Protein AF-A0A447JFG0-F1 (afdb_monomer)

Mean predicted aligned error: 17.67 Å

InterPro domains:
  IPR005068 Bacteriophage lambda, Tail fiber protein, repeat-2 [PF03406] (8-46)
  IPR051934 Bacteriophage Tail Fiber Structural Protein [PTHR35191] (2-248)

Structure (mmCIF, N/CA/C/O backbone):
data_AF-A0A447JFG0-F1
#
_entry.id   AF-A0A447JFG0-F1
#
loop_
_atom_site.group_PDB
_atom_site.id
_atom_site.type_symbol
_atom_site.label_atom_id
_atom_site.label_alt_id
_atom_site.label_comp_id
_atom_site.label_asym_id
_atom_site.label_entity_id
_atom_site.label_seq_id
_atom_site.pdbx_PDB_ins_code
_atom_site.Cartn_x
_atom_site.Cartn_y
_atom_site.Cartn_z
_atom_site.occupancy
_atom_site.B_iso_or_equiv
_atom_site.auth_seq_id
_atom_site.auth_comp_id
_atom_site.auth_asym_id
_atom_site.auth_atom_id
_atom_site.pdbx_PDB_model_num
ATOM 1 N N . MET A 1 1 ? -50.688 -15.356 154.013 1.00 52.34 1 MET A N 1
ATOM 2 C CA . MET A 1 1 ? -49.733 -15.171 152.898 1.00 52.34 1 MET A CA 1
ATOM 3 C C . MET A 1 1 ? -50.518 -14.587 151.734 1.00 52.34 1 MET A C 1
ATOM 5 O O . MET A 1 1 ? -51.624 -15.060 151.514 1.00 52.34 1 MET A O 1
ATOM 9 N N . ILE A 1 2 ? -50.014 -13.556 151.054 1.00 54.31 2 ILE A N 1
ATOM 10 C CA . ILE A 1 2 ? -50.625 -13.020 149.826 1.00 54.31 2 ILE A CA 1
ATOM 11 C C . ILE A 1 2 ? -49.740 -13.469 148.666 1.00 54.31 2 ILE A C 1
ATOM 13 O O . ILE A 1 2 ? -48.526 -13.289 148.737 1.00 54.31 2 ILE A O 1
ATOM 17 N N . SER A 1 3 ? -50.339 -14.079 147.643 1.00 66.88 3 SER A N 1
ATOM 18 C CA . SER A 1 3 ? -49.626 -14.424 146.414 1.00 66.88 3 SER A CA 1
ATOM 19 C C . SER A 1 3 ? -49.522 -13.198 145.510 1.00 66.88 3 SER A C 1
ATOM 21 O O . SER A 1 3 ? -50.475 -12.423 145.410 1.00 66.88 3 SER A O 1
ATOM 23 N N . LEU A 1 4 ? -48.385 -13.044 144.838 1.00 69.38 4 LEU A N 1
ATOM 24 C CA . LEU A 1 4 ? -48.253 -12.172 143.676 1.00 69.38 4 LEU A CA 1
ATOM 25 C C . LEU A 1 4 ? -48.277 -13.079 142.449 1.00 69.38 4 LEU A C 1
ATOM 27 O O . LEU A 1 4 ? -47.491 -14.017 142.361 1.00 69.38 4 LEU A O 1
ATOM 31 N N . GLU A 1 5 ? -49.215 -12.824 141.546 1.00 78.38 5 GLU A N 1
ATOM 32 C CA . GLU A 1 5 ? -49.399 -13.599 140.319 1.00 78.38 5 GLU A CA 1
ATOM 33 C C . GLU A 1 5 ? -48.862 -12.817 139.114 1.00 78.38 5 GLU A C 1
ATOM 35 O O . GLU A 1 5 ? -48.816 -11.580 139.129 1.00 78.38 5 GLU A O 1
ATOM 40 N N . ASP A 1 6 ? -48.463 -13.538 138.069 1.00 85.62 6 ASP A N 1
ATOM 41 C CA . ASP A 1 6 ? -48.015 -12.934 136.817 1.00 85.62 6 ASP A CA 1
ATOM 42 C C . ASP A 1 6 ? -49.175 -12.243 136.080 1.00 85.62 6 ASP A C 1
ATOM 44 O O . ASP A 1 6 ? -50.353 -12.575 136.248 1.00 85.62 6 ASP A O 1
ATOM 48 N N . ALA A 1 7 ? -48.851 -11.232 135.275 1.00 85.88 7 ALA A N 1
ATOM 49 C CA . ALA A 1 7 ? -49.831 -10.516 134.474 1.00 85.88 7 ALA A CA 1
ATOM 50 C C . ALA A 1 7 ? -50.319 -11.382 133.308 1.00 85.88 7 ALA A C 1
ATOM 52 O O . ALA A 1 7 ? -49.531 -12.022 132.614 1.00 85.88 7 ALA A O 1
ATOM 53 N N . SER A 1 8 ? -51.620 -11.326 133.043 1.00 83.25 8 SER A N 1
ATOM 54 C CA . SER A 1 8 ? -52.241 -11.902 131.853 1.00 83.25 8 SER A CA 1
ATOM 55 C C . SER A 1 8 ? -53.075 -10.847 131.125 1.00 83.25 8 SER A C 1
ATOM 57 O O . SER A 1 8 ? -53.306 -9.749 131.635 1.00 83.25 8 SER A O 1
ATOM 59 N N . LEU A 1 9 ? -53.588 -11.192 129.942 1.00 86.69 9 LEU A N 1
ATOM 60 C CA . LEU A 1 9 ? -54.462 -10.310 129.157 1.00 86.69 9 LEU A CA 1
ATOM 61 C C . LEU A 1 9 ? -55.763 -9.918 129.892 1.00 86.69 9 LEU A C 1
ATOM 63 O O . LEU A 1 9 ? -56.407 -8.943 129.512 1.00 86.69 9 LEU A O 1
ATOM 67 N N . THR A 1 10 ? -56.154 -10.657 130.938 1.00 81.81 10 THR A N 1
ATOM 68 C CA . THR A 1 10 ? -57.402 -10.446 131.696 1.00 81.81 10 THR A CA 1
ATOM 69 C C . THR A 1 10 ? -57.196 -10.145 133.183 1.00 81.81 10 THR A C 1
ATOM 71 O O . THR A 1 10 ? -58.119 -9.640 133.826 1.00 81.81 10 THR A O 1
ATOM 74 N N . LYS A 1 11 ? -56.008 -10.405 133.749 1.00 84.94 11 LYS A N 1
ATOM 75 C CA . LYS A 1 11 ? -55.699 -10.187 135.171 1.00 84.94 11 LYS A CA 1
ATOM 76 C C . LYS A 1 11 ? -54.407 -9.388 135.337 1.00 84.94 11 LYS A C 1
ATOM 78 O O . LYS A 1 11 ? -53.360 -9.744 134.806 1.00 84.94 11 LYS A O 1
ATOM 83 N N . LYS A 1 12 ? -54.477 -8.309 136.124 1.00 85.38 12 LYS A N 1
ATOM 84 C CA . LYS A 1 12 ? -53.297 -7.521 136.509 1.00 85.38 12 LYS A CA 1
ATOM 85 C C . LYS A 1 12 ? -52.385 -8.354 137.413 1.00 85.38 12 LYS A C 1
ATOM 87 O O . LYS A 1 12 ? -52.863 -8.945 138.379 1.00 85.38 12 LYS A O 1
ATOM 92 N N . GLY A 1 13 ? -51.090 -8.321 137.125 1.00 87.69 13 GLY A N 1
ATOM 93 C CA . GLY A 1 13 ? -50.041 -9.032 137.849 1.00 87.69 13 GLY A CA 1
ATOM 94 C C . GLY A 1 13 ? -48.668 -8.433 137.541 1.00 87.69 13 GLY A C 1
ATOM 95 O O . GLY A 1 13 ? -48.585 -7.287 137.089 1.00 87.69 13 GLY A O 1
ATOM 96 N N . ILE A 1 14 ? -47.600 -9.192 137.771 1.00 87.88 14 ILE A N 1
ATOM 97 C CA . ILE A 1 14 ? -46.215 -8.783 137.473 1.00 87.88 14 ILE A CA 1
ATOM 98 C C . ILE A 1 14 ? -45.779 -9.355 136.114 1.00 87.88 14 ILE A C 1
ATOM 100 O O . ILE A 1 14 ? -46.219 -10.425 135.719 1.00 87.88 14 ILE A O 1
ATOM 104 N N . VAL A 1 15 ? -44.934 -8.645 135.361 1.00 89.94 15 VAL A N 1
ATOM 105 C CA . VAL A 1 15 ? -44.388 -9.141 134.087 1.00 89.94 15 VAL A CA 1
ATOM 106 C C . VAL A 1 15 ? -42.928 -8.724 133.930 1.00 89.94 15 VAL A C 1
ATOM 108 O O . VAL A 1 15 ? -42.522 -7.645 134.368 1.00 89.94 15 VAL A O 1
ATOM 111 N N . LYS A 1 16 ? -42.128 -9.587 133.302 1.00 89.94 16 LYS A N 1
ATOM 112 C CA . LYS A 1 16 ? -40.706 -9.351 133.023 1.00 89.94 16 LYS A CA 1
ATOM 113 C C . LYS A 1 16 ? -40.546 -8.744 131.625 1.00 89.94 16 LYS A C 1
ATOM 115 O O . LYS A 1 16 ? -41.250 -9.123 130.696 1.00 89.94 16 LYS A O 1
ATOM 120 N N . LEU A 1 17 ? -39.632 -7.787 131.466 1.00 92.75 17 LEU A N 1
ATOM 121 C CA . LEU A 1 17 ? -39.450 -7.072 130.196 1.00 92.75 17 LEU A CA 1
ATOM 122 C C . LEU A 1 17 ? -38.372 -7.723 129.314 1.00 92.75 17 LEU A C 1
ATOM 124 O O . LEU A 1 17 ? -37.328 -8.139 129.821 1.00 92.75 17 LEU A O 1
ATOM 128 N N . SER A 1 18 ? -38.592 -7.740 127.996 1.00 89.88 18 SER A N 1
ATOM 129 C CA . SER A 1 18 ? -37.625 -8.176 126.974 1.00 89.88 18 SER A CA 1
ATOM 130 C C . SER A 1 18 ? -37.288 -7.035 126.012 1.00 89.88 18 SER A C 1
ATOM 132 O O . SER A 1 18 ? -38.144 -6.226 125.666 1.00 89.88 18 SER A O 1
ATOM 134 N N . SER A 1 19 ? -36.028 -6.949 125.577 1.00 92.94 19 SER A N 1
ATOM 135 C CA . SER A 1 19 ? -35.575 -5.971 124.566 1.00 92.94 19 SER A CA 1
ATOM 136 C C . SER A 1 19 ? -35.039 -6.622 123.288 1.00 92.94 19 SER A C 1
ATOM 138 O O . SER A 1 19 ? -34.421 -5.931 122.479 1.00 92.94 19 SER A O 1
ATOM 140 N N . ALA A 1 20 ? -35.258 -7.928 123.122 1.00 92.75 20 ALA A N 1
ATOM 141 C CA . ALA A 1 20 ? -35.047 -8.621 121.858 1.00 92.75 20 ALA A CA 1
ATOM 142 C C . ALA A 1 20 ? -36.118 -8.177 120.840 1.00 92.75 20 ALA A C 1
ATOM 144 O O . ALA A 1 20 ? -37.259 -7.896 121.213 1.00 92.75 20 ALA A O 1
ATOM 145 N N . THR A 1 21 ? -35.732 -8.056 119.572 1.00 91.12 21 THR A N 1
ATOM 146 C CA . THR A 1 21 ? -36.584 -7.585 118.456 1.00 91.12 21 THR A CA 1
ATOM 147 C C . THR A 1 21 ? -37.339 -8.718 117.752 1.00 91.12 21 THR A C 1
ATOM 149 O O . THR A 1 21 ? -38.158 -8.475 116.875 1.00 91.12 21 THR A O 1
ATOM 152 N N . ASP A 1 22 ? -37.042 -9.935 118.183 1.00 89.94 22 ASP A N 1
ATOM 153 C CA . ASP A 1 22 ? -37.315 -11.265 117.646 1.00 89.94 22 ASP A CA 1
ATOM 154 C C . ASP A 1 22 ? -37.762 -12.204 118.791 1.00 89.94 22 ASP A C 1
ATOM 156 O O . ASP A 1 22 ? -37.412 -13.376 118.850 1.00 89.94 22 ASP A O 1
ATOM 160 N N . SER A 1 23 ? -38.463 -11.652 119.790 1.00 91.12 23 SER A N 1
ATOM 161 C CA . SER A 1 23 ? -38.795 -12.353 121.035 1.00 91.12 23 SER A CA 1
ATOM 162 C C . SER A 1 23 ? -40.172 -13.021 120.961 1.00 91.12 23 SER A C 1
ATOM 164 O O . SER A 1 23 ? -41.184 -12.374 121.217 1.00 91.12 23 SER A O 1
ATOM 166 N N . ASP A 1 24 ? -40.202 -14.329 120.707 1.00 86.69 24 ASP A N 1
ATOM 167 C CA . ASP A 1 24 ? -41.428 -15.146 120.581 1.00 86.69 24 ASP A CA 1
ATOM 168 C C . ASP A 1 24 ? -42.194 -15.386 121.910 1.00 86.69 24 ASP A C 1
ATOM 170 O O . ASP A 1 24 ? -43.032 -16.280 122.009 1.00 86.69 24 ASP A O 1
ATOM 174 N N . SER A 1 25 ? -41.874 -14.660 122.988 1.00 88.12 25 SER A N 1
ATOM 175 C CA . SER A 1 25 ? -42.309 -15.004 124.349 1.00 88.12 25 SER A CA 1
ATOM 176 C C . SER A 1 25 ? -43.492 -14.165 124.835 1.00 88.12 25 SER A C 1
ATOM 178 O O . SER A 1 25 ? -43.316 -13.040 125.298 1.00 88.12 25 SER A O 1
ATOM 180 N N . GLU A 1 26 ? -44.689 -14.755 124.840 1.00 87.19 26 GLU A N 1
ATOM 181 C CA . GLU A 1 26 ? -45.922 -14.119 125.346 1.00 87.19 26 GLU A CA 1
ATOM 182 C C . GLU A 1 26 ? -45.873 -13.755 126.846 1.00 87.19 26 GLU A C 1
ATOM 184 O O . GLU A 1 26 ? -46.612 -12.885 127.302 1.00 87.19 26 GLU A O 1
ATOM 189 N N . ALA A 1 27 ? -44.976 -14.379 127.619 1.00 88.06 27 ALA A N 1
ATOM 190 C CA . ALA A 1 27 ? -44.767 -14.090 129.041 1.00 88.06 27 ALA A CA 1
ATOM 191 C C . ALA A 1 27 ? -43.865 -12.862 129.302 1.00 88.06 27 ALA A C 1
ATOM 193 O O . ALA A 1 27 ? -43.653 -12.487 130.460 1.00 88.06 27 ALA A O 1
ATOM 194 N N . LEU A 1 28 ? -43.299 -12.246 128.255 1.00 91.81 28 LEU A N 1
ATOM 195 C CA . LEU A 1 28 ? -42.391 -11.104 128.361 1.00 91.81 28 LEU A CA 1
ATOM 196 C C . LEU A 1 28 ? -42.935 -9.896 127.592 1.00 91.81 28 LEU A C 1
ATOM 198 O O . LEU A 1 28 ? -43.172 -9.963 126.391 1.00 91.81 28 LEU A O 1
ATOM 202 N N . ALA A 1 29 ? -43.054 -8.742 128.250 1.00 92.00 29 ALA A N 1
ATOM 203 C CA . ALA A 1 29 ? -43.455 -7.520 127.553 1.00 92.00 29 ALA A CA 1
ATOM 204 C C . ALA A 1 29 ? -42.263 -6.881 126.820 1.00 92.00 29 ALA A C 1
ATOM 206 O O . ALA A 1 29 ? -41.211 -6.619 127.413 1.00 92.00 29 ALA A O 1
ATOM 207 N N . ALA A 1 30 ? -42.437 -6.595 125.529 1.00 93.19 30 ALA A N 1
ATOM 208 C CA . ALA A 1 30 ? -41.438 -5.917 124.710 1.00 93.19 30 ALA A CA 1
ATOM 209 C C . ALA A 1 30 ? -41.187 -4.476 125.194 1.00 93.19 30 ALA A C 1
ATOM 211 O O . ALA A 1 30 ? -42.122 -3.716 125.455 1.00 93.19 30 ALA A O 1
ATOM 212 N N . THR A 1 31 ? -39.921 -4.059 125.281 1.00 95.38 31 THR A N 1
ATOM 213 C CA . THR A 1 31 ? -39.583 -2.671 125.622 1.00 95.38 31 THR A CA 1
ATOM 214 C C . THR A 1 31 ? -39.761 -1.727 124.425 1.00 95.38 31 THR A C 1
ATOM 216 O O . THR A 1 31 ? -39.578 -2.129 123.271 1.00 95.38 31 THR A O 1
ATOM 219 N N . PRO A 1 32 ? -39.984 -0.417 124.668 1.00 94.06 32 PRO A N 1
AT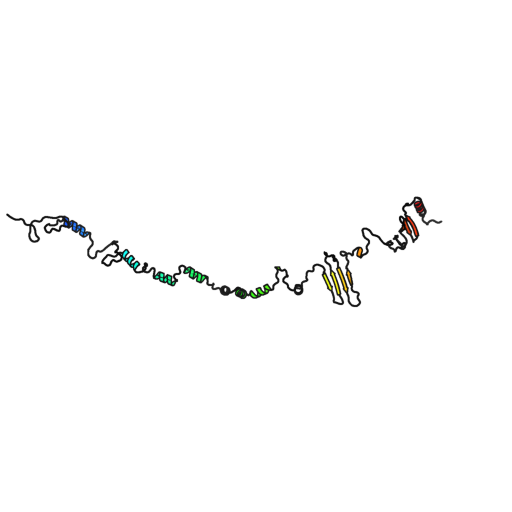OM 220 C CA . PRO A 1 32 ? -39.990 0.595 123.609 1.00 94.06 32 PRO A CA 1
ATOM 221 C C . PRO A 1 32 ? -38.703 0.643 122.768 1.00 94.06 32 PRO A C 1
ATOM 223 O O . PRO A 1 32 ? -38.736 1.133 121.642 1.00 94.06 32 PRO A O 1
ATOM 226 N N . LYS A 1 33 ? -37.574 0.125 123.283 1.00 92.31 33 LYS A N 1
ATOM 227 C CA . LYS A 1 33 ? -36.321 0.002 122.524 1.00 92.31 33 LYS A CA 1
ATOM 228 C C . LYS A 1 33 ? -36.467 -1.003 121.377 1.00 92.31 33 LYS A C 1
ATOM 230 O O . LYS A 1 33 ? -36.135 -0.653 120.251 1.00 92.31 33 LYS A O 1
ATOM 235 N N . ALA A 1 34 ? -36.997 -2.199 121.649 1.00 93.38 34 ALA A N 1
ATOM 236 C CA . ALA A 1 34 ? -37.219 -3.222 120.626 1.00 93.38 34 ALA A CA 1
ATOM 237 C C . ALA A 1 34 ? -38.209 -2.733 119.557 1.00 93.38 34 ALA A C 1
ATOM 239 O O . ALA A 1 34 ? -37.890 -2.714 118.368 1.00 93.38 34 ALA A O 1
ATOM 240 N N . VAL A 1 35 ? -39.369 -2.224 119.990 1.00 94.12 35 VAL A N 1
ATOM 241 C CA . VAL A 1 35 ? -40.427 -1.729 119.090 1.00 94.12 35 VAL A CA 1
ATOM 242 C C . VAL A 1 35 ? -39.929 -0.581 118.199 1.00 94.12 35 VAL A C 1
ATOM 244 O O . VAL A 1 35 ? -40.237 -0.546 117.007 1.00 94.12 35 VAL A O 1
ATOM 247 N N . LYS A 1 36 ? -39.111 0.341 118.735 1.00 94.56 36 LYS A N 1
ATOM 248 C CA . LYS A 1 36 ? -38.533 1.441 117.945 1.00 94.56 36 LYS A CA 1
ATOM 249 C C . LYS A 1 36 ? -37.538 0.951 116.888 1.00 94.56 36 LYS A C 1
ATOM 251 O O . LYS A 1 36 ? -37.530 1.521 115.799 1.00 94.56 36 LYS A O 1
ATOM 256 N N . THR A 1 37 ? -36.726 -0.068 117.182 1.00 93.44 37 THR A N 1
ATOM 257 C CA . THR A 1 37 ? -35.798 -0.658 116.200 1.00 93.44 37 THR A CA 1
ATOM 258 C C . THR A 1 37 ? -36.567 -1.293 115.042 1.00 93.44 37 THR A C 1
ATOM 260 O O . THR A 1 37 ? -36.361 -0.894 113.897 1.00 93.44 37 THR A O 1
ATOM 263 N N . VAL A 1 38 ? -37.527 -2.180 115.335 1.00 93.19 38 VAL A N 1
ATOM 264 C CA . VAL A 1 38 ? -38.347 -2.856 114.309 1.00 93.19 38 VAL A CA 1
ATOM 265 C C . VAL A 1 38 ? -39.089 -1.840 113.432 1.00 93.19 38 VAL A C 1
ATOM 267 O O . VAL A 1 38 ? -39.019 -1.904 112.206 1.00 93.19 38 VAL A O 1
ATOM 270 N N . MET A 1 39 ? -39.732 -0.833 114.036 1.00 93.94 39 MET A N 1
ATOM 271 C CA . MET A 1 39 ? -40.442 0.207 113.278 1.00 93.94 39 MET A CA 1
ATOM 272 C C . MET A 1 39 ? -39.501 1.135 112.484 1.00 93.94 39 MET A C 1
ATOM 274 O O . MET A 1 39 ? -39.936 1.798 111.540 1.00 93.94 39 MET A O 1
ATOM 278 N N . GLY A 1 40 ? -38.216 1.199 112.844 1.00 92.31 40 GLY A N 1
ATOM 279 C CA . GLY A 1 40 ? -37.185 1.864 112.050 1.00 92.31 40 GLY A CA 1
ATOM 280 C C . GLY A 1 40 ? -36.903 1.118 110.746 1.00 92.31 40 GLY A C 1
ATOM 281 O O . GLY A 1 40 ? -36.935 1.726 109.679 1.00 92.31 40 GLY A O 1
ATOM 282 N N . GLU A 1 41 ? -36.701 -0.198 110.819 1.00 90.38 41 GLU A N 1
ATOM 283 C CA . GLU A 1 41 ? -36.395 -1.029 109.648 1.00 90.38 41 GLU A CA 1
ATOM 284 C C . GLU A 1 41 ? -37.586 -1.182 108.696 1.00 90.38 41 GLU A C 1
ATOM 286 O O . GLU A 1 41 ? -37.416 -1.030 107.484 1.00 90.38 41 GLU A O 1
ATOM 291 N N . VAL A 1 42 ? -38.799 -1.402 109.222 1.00 89.19 42 VAL A N 1
ATOM 292 C CA . VAL A 1 42 ? -40.032 -1.513 108.414 1.00 89.19 42 VAL A CA 1
ATOM 293 C C . VAL A 1 42 ? -40.229 -0.287 107.511 1.00 89.19 42 VAL A C 1
ATOM 295 O O . VAL A 1 42 ? -40.595 -0.433 106.349 1.00 89.19 42 VAL A O 1
ATOM 298 N N . ARG A 1 43 ? -39.897 0.919 107.994 1.00 87.75 43 ARG A N 1
ATOM 299 C CA . ARG A 1 43 ? -39.996 2.182 107.233 1.00 87.75 43 ARG A CA 1
ATOM 300 C C . ARG A 1 43 ? -38.994 2.323 106.079 1.00 87.75 43 ARG A C 1
ATOM 302 O O . ARG A 1 43 ? -39.091 3.284 105.324 1.00 87.75 43 ARG A O 1
ATOM 309 N N . THR A 1 44 ? -38.042 1.400 105.946 1.00 82.81 44 THR A N 1
ATOM 310 C CA . THR A 1 44 ? -37.053 1.370 104.848 1.00 82.81 44 THR A CA 1
ATOM 311 C C . THR A 1 44 ? -37.348 0.309 103.787 1.00 82.81 44 THR A C 1
ATOM 313 O O . THR A 1 44 ? -36.607 0.192 102.812 1.00 82.81 44 THR A O 1
ATOM 316 N N . LYS A 1 45 ? -38.416 -0.479 103.959 1.00 85.12 45 LYS A N 1
ATOM 317 C CA . LYS A 1 45 ? -38.868 -1.465 102.971 1.00 85.12 45 LYS A CA 1
ATOM 318 C C . LYS A 1 45 ? -39.898 -0.836 102.030 1.00 85.12 45 LYS A C 1
ATOM 320 O O . LYS A 1 45 ? -40.639 0.063 102.420 1.00 85.12 45 LYS A O 1
ATOM 325 N N . ALA A 1 46 ? -39.949 -1.321 100.792 1.00 83.75 46 ALA A N 1
ATOM 326 C CA . ALA A 1 46 ? -41.032 -0.990 99.871 1.00 83.75 46 ALA A CA 1
ATOM 327 C C . ALA A 1 46 ? -42.341 -1.681 100.299 1.00 83.75 46 ALA A C 1
ATOM 329 O O . ALA A 1 46 ? -42.305 -2.709 100.980 1.00 83.75 46 ALA A O 1
ATOM 330 N N . SER A 1 47 ? -43.486 -1.140 99.871 1.00 83.44 47 SER A N 1
ATOM 331 C CA . SER A 1 47 ? -44.784 -1.815 99.993 1.00 83.44 47 SER A CA 1
ATOM 332 C C . SER A 1 47 ? -44.733 -3.201 99.349 1.00 83.44 47 SER A C 1
ATOM 334 O O . SER A 1 47 ? -44.194 -3.344 98.254 1.00 83.44 47 SER A O 1
ATOM 336 N N . LEU A 1 48 ? -45.295 -4.211 100.019 1.00 83.56 48 LEU A N 1
ATOM 337 C CA . LEU A 1 48 ? -45.334 -5.579 99.492 1.00 83.56 48 LEU A CA 1
ATOM 338 C C . LEU A 1 48 ? -46.234 -5.668 98.250 1.00 83.56 48 LEU A C 1
ATOM 340 O O . LEU A 1 48 ? -45.824 -6.214 97.228 1.00 83.56 48 LEU A O 1
ATOM 344 N N . ASP A 1 49 ? -47.422 -5.068 98.330 1.00 82.00 49 ASP A N 1
ATOM 345 C CA . ASP A 1 49 ? -48.346 -4.939 97.208 1.00 82.00 49 ASP A CA 1
ATOM 346 C C . ASP A 1 49 ? -48.019 -3.692 96.375 1.00 82.00 49 ASP A C 1
ATOM 348 O O . ASP A 1 49 ? -47.884 -2.586 96.906 1.00 82.00 49 ASP A O 1
ATOM 352 N N . SER A 1 50 ? -47.918 -3.877 95.056 1.00 82.12 50 SER A N 1
ATOM 353 C CA . SER A 1 50 ? -47.705 -2.822 94.050 1.00 82.12 50 SER A CA 1
ATOM 354 C C . SER A 1 50 ? -46.613 -1.780 94.390 1.00 82.12 50 SER A C 1
ATOM 356 O O . SER A 1 50 ? -46.886 -0.575 94.359 1.00 82.12 50 SER A O 1
ATOM 358 N N . PRO A 1 51 ? -45.362 -2.192 94.691 1.00 86.12 51 PRO A N 1
ATOM 359 C CA . PRO A 1 51 ? -44.257 -1.262 94.916 1.00 86.12 51 PRO A CA 1
ATOM 360 C C . PRO A 1 51 ? -43.985 -0.379 93.688 1.00 86.12 51 PRO A C 1
ATOM 362 O O . PRO A 1 51 ? -43.700 -0.864 92.593 1.00 86.12 51 PRO A O 1
ATOM 365 N N . ALA A 1 52 ? -44.005 0.940 93.887 1.00 84.81 52 ALA A N 1
ATOM 366 C CA . ALA A 1 52 ? -43.616 1.909 92.868 1.00 84.81 52 ALA A CA 1
ATOM 367 C C . ALA A 1 52 ? -42.081 2.005 92.771 1.00 84.81 52 ALA A C 1
ATOM 369 O O . ALA A 1 52 ? -41.438 2.737 93.527 1.00 84.81 52 ALA A O 1
ATOM 370 N N . PHE A 1 53 ? -41.483 1.258 91.842 1.00 82.81 53 PHE A N 1
ATOM 371 C CA . PHE A 1 53 ? -40.050 1.356 91.556 1.00 82.81 53 PHE A CA 1
ATOM 372 C C . PHE A 1 53 ? -39.713 2.678 90.847 1.00 82.81 53 PHE A C 1
ATOM 374 O O . PHE A 1 53 ? -40.423 3.105 89.938 1.00 82.81 53 PHE A O 1
ATOM 381 N N . THR A 1 54 ? -38.611 3.318 91.242 1.00 77.25 54 THR A N 1
ATOM 382 C CA . THR A 1 54 ? -38.116 4.570 90.644 1.00 77.25 54 THR A CA 1
ATOM 383 C C . THR A 1 54 ? -36.608 4.495 90.381 1.00 77.25 54 THR A C 1
ATOM 385 O O . THR A 1 54 ? -35.917 3.632 90.925 1.00 77.25 54 THR A O 1
ATOM 388 N N . GLY A 1 55 ? -36.092 5.372 89.514 1.00 82.94 55 GLY A N 1
ATOM 389 C CA . GLY A 1 55 ? -34.717 5.278 89.012 1.00 82.94 55 GLY A CA 1
ATOM 390 C C . GLY A 1 55 ? -34.540 4.094 88.056 1.00 82.94 55 GLY A C 1
ATOM 391 O O . GLY A 1 55 ? -35.442 3.786 87.280 1.00 82.94 55 GLY A O 1
ATOM 392 N N . THR A 1 56 ? -33.385 3.426 88.124 1.00 83.19 56 THR A N 1
ATOM 393 C CA . THR A 1 56 ? -33.065 2.240 87.309 1.00 83.19 56 THR A CA 1
ATOM 394 C C . THR A 1 56 ? -33.014 0.995 88.205 1.00 83.19 56 THR A C 1
ATOM 396 O O . THR A 1 56 ? -31.924 0.602 88.628 1.00 83.19 56 THR A O 1
ATOM 399 N N . PRO A 1 57 ? -34.161 0.380 88.554 1.00 82.06 57 PRO A N 1
ATOM 400 C CA . PRO A 1 57 ? -34.182 -0.838 89.358 1.00 82.06 57 PRO A CA 1
ATOM 401 C C . PRO A 1 57 ? -33.520 -1.987 88.589 1.00 82.06 57 PRO A C 1
ATOM 403 O O . PRO A 1 57 ? -33.970 -2.371 87.510 1.00 82.06 57 PRO A O 1
ATOM 406 N N . THR A 1 58 ? -32.449 -2.552 89.142 1.00 83.75 58 THR A N 1
ATOM 407 C CA . THR A 1 58 ? -31.798 -3.737 88.582 1.00 83.75 58 THR A CA 1
ATOM 408 C C . THR A 1 58 ? -32.434 -5.005 89.145 1.00 83.75 58 THR A C 1
ATOM 410 O O . THR A 1 58 ? -32.537 -5.188 90.356 1.00 83.75 58 THR A O 1
ATOM 413 N N . THR A 1 59 ? -32.843 -5.909 88.256 1.00 85.69 59 THR A N 1
ATOM 414 C CA . THR A 1 59 ? -33.261 -7.272 88.605 1.00 85.69 59 THR A CA 1
ATOM 415 C C . THR A 1 59 ? -32.306 -8.276 87.958 1.00 85.69 59 THR A C 1
ATOM 417 O O . THR A 1 59 ? -31.839 -8.021 86.840 1.00 85.69 59 THR A O 1
ATOM 420 N N . PRO A 1 60 ? -31.990 -9.407 88.620 1.00 90.06 60 PRO A N 1
ATOM 421 C CA . PRO A 1 60 ? -31.235 -10.485 87.989 1.00 90.06 60 PRO A CA 1
ATOM 422 C C . PRO A 1 60 ? -31.945 -10.941 86.713 1.00 90.06 60 PRO A C 1
ATOM 424 O O . PRO A 1 60 ? -33.140 -11.235 86.754 1.00 90.06 60 PRO A O 1
ATOM 427 N N . THR A 1 61 ? -31.226 -10.993 85.591 1.00 89.56 61 THR A N 1
ATOM 428 C CA . THR A 1 61 ? -31.787 -11.426 84.304 1.00 89.56 61 THR A CA 1
ATOM 429 C C . THR A 1 61 ? -32.340 -12.847 84.433 1.00 89.56 61 THR A C 1
ATOM 431 O O . THR A 1 61 ? -31.568 -13.757 84.748 1.00 89.56 61 THR A O 1
ATOM 434 N N . PRO A 1 62 ? -33.653 -13.070 84.212 1.00 89.06 62 PRO A N 1
ATOM 435 C CA . PRO A 1 62 ? -34.223 -14.408 84.294 1.00 89.06 62 PRO A CA 1
ATOM 436 C C . PRO A 1 62 ? -33.561 -15.362 83.287 1.00 89.06 62 PRO A C 1
ATOM 438 O O . PRO A 1 62 ? -33.153 -14.925 82.203 1.00 89.06 62 PRO A O 1
ATOM 441 N N . PRO A 1 63 ? -33.464 -16.670 83.593 1.00 85.38 63 PRO A N 1
ATOM 442 C CA . PRO A 1 63 ? -33.051 -17.653 82.598 1.00 85.38 63 PRO A CA 1
ATOM 443 C C . PRO A 1 63 ? -34.060 -17.650 81.438 1.00 85.38 63 PRO A C 1
ATOM 445 O O . PRO A 1 63 ? -35.237 -17.355 81.635 1.00 85.38 63 PRO A O 1
ATOM 448 N N . GLY A 1 64 ? -33.599 -17.930 80.214 1.00 80.12 64 GLY A N 1
ATOM 449 C CA . GLY A 1 64 ? -34.374 -17.697 78.980 1.00 80.12 64 GLY A CA 1
ATOM 450 C C . GLY A 1 64 ? -35.678 -18.499 78.849 1.00 80.12 64 GLY A C 1
ATOM 451 O O . GLY A 1 64 ? -36.481 -18.218 77.968 1.00 80.12 64 GLY A O 1
ATOM 452 N N . ASP A 1 65 ? -35.885 -19.480 79.722 1.00 79.44 65 ASP A N 1
ATOM 453 C CA . ASP A 1 65 ? -37.043 -20.364 79.831 1.00 79.44 65 ASP A CA 1
ATOM 454 C C . ASP A 1 65 ? -37.981 -20.016 81.008 1.00 79.44 65 ASP A C 1
ATOM 456 O O . ASP A 1 65 ? -38.912 -20.778 81.292 1.00 79.44 65 ASP A O 1
ATOM 460 N N . ALA A 1 66 ? -37.762 -18.880 81.686 1.00 86.62 66 ALA A N 1
ATOM 461 C CA . ALA A 1 66 ? -38.571 -18.410 82.810 1.00 86.62 66 ALA A CA 1
ATOM 462 C C . ALA A 1 66 ? -40.065 -18.261 82.451 1.00 86.62 66 ALA A C 1
ATOM 464 O O . ALA A 1 66 ? -40.430 -17.635 81.457 1.00 86.62 66 ALA A O 1
ATOM 465 N N . LYS A 1 67 ? -40.930 -18.843 83.295 1.00 77.38 67 LYS A N 1
ATOM 466 C CA . LYS A 1 67 ? -42.391 -18.979 83.089 1.00 77.38 67 LYS A CA 1
ATOM 467 C C . LYS A 1 67 ? -43.233 -18.602 84.319 1.00 77.38 67 LYS A C 1
ATOM 469 O O . LYS A 1 67 ? -44.420 -18.911 84.367 1.00 77.38 67 LYS A O 1
ATOM 474 N N . GLY A 1 68 ? -42.620 -18.009 85.342 1.00 81.81 68 GLY A N 1
ATOM 475 C CA . GLY A 1 68 ? -43.301 -17.568 86.561 1.00 81.81 68 GLY A CA 1
ATOM 476 C C . GLY A 1 68 ? -43.547 -16.060 86.577 1.00 81.81 68 GLY A C 1
ATOM 477 O O . GLY A 1 68 ? -43.369 -15.365 85.581 1.00 81.81 68 GLY A O 1
ATOM 478 N N . LEU A 1 69 ? -43.905 -15.538 87.751 1.00 82.19 69 LEU A N 1
ATOM 479 C CA . LEU A 1 69 ? -44.111 -14.104 87.993 1.00 82.19 69 LEU A CA 1
ATOM 480 C C . LEU A 1 69 ? -42.781 -13.347 88.221 1.00 82.19 69 LEU A C 1
ATOM 482 O O . LEU A 1 69 ? -42.703 -12.471 89.079 1.00 82.19 69 LEU A O 1
ATOM 486 N N . GLN A 1 70 ? -41.706 -13.711 87.511 1.00 83.75 70 GLN A N 1
ATOM 487 C CA . GLN A 1 70 ? -40.423 -13.008 87.614 1.00 83.75 70 GLN A CA 1
ATOM 488 C C . GLN A 1 70 ? -40.478 -11.642 86.914 1.00 83.75 70 GLN A C 1
ATOM 490 O O . GLN A 1 70 ? -40.958 -11.533 85.787 1.00 83.75 70 GLN A O 1
ATOM 495 N N . THR A 1 71 ? -39.899 -10.610 87.535 1.00 82.75 71 THR A N 1
ATOM 496 C CA . THR A 1 71 ? -39.715 -9.297 86.900 1.00 82.75 71 THR A CA 1
ATOM 497 C C . THR A 1 71 ? -38.733 -9.402 85.732 1.00 82.75 71 THR A C 1
ATOM 499 O O . THR A 1 71 ? -37.521 -9.528 85.930 1.00 82.75 71 THR A O 1
ATOM 502 N N . THR A 1 72 ? -39.252 -9.336 84.509 1.00 86.38 72 THR A N 1
ATOM 503 C CA . THR A 1 72 ? -38.454 -9.332 83.280 1.00 86.38 72 THR A CA 1
ATOM 504 C C . THR A 1 72 ? -37.679 -8.024 83.118 1.00 86.38 72 THR A C 1
ATOM 506 O O . THR A 1 72 ? -38.095 -6.966 83.590 1.00 86.38 72 THR A O 1
ATOM 509 N N . ASN A 1 73 ? -36.523 -8.092 82.453 1.00 87.88 73 ASN A N 1
ATOM 510 C CA . ASN A 1 73 ? -35.665 -6.936 82.193 1.00 87.88 73 ASN A CA 1
ATOM 511 C C . ASN A 1 73 ? -35.332 -6.804 80.693 1.00 87.88 73 ASN A C 1
ATOM 513 O O . ASN A 1 73 ? -35.655 -7.676 79.882 1.00 87.88 73 ASN A O 1
ATOM 517 N N . ALA A 1 74 ? -34.688 -5.698 80.313 1.00 86.06 74 ALA A N 1
ATOM 518 C CA . ALA A 1 74 ? -34.409 -5.386 78.911 1.00 86.06 74 ALA A CA 1
ATOM 519 C C . ALA A 1 74 ? -33.474 -6.399 78.219 1.00 86.06 74 ALA A C 1
ATOM 521 O O . ALA A 1 74 ? -33.593 -6.602 77.013 1.00 86.06 74 ALA A O 1
ATOM 522 N N . GLU A 1 75 ? -32.569 -7.054 78.956 1.00 83.94 75 GLU A N 1
ATOM 523 C CA . GLU A 1 75 ? -31.697 -8.099 78.408 1.00 83.94 75 GLU A CA 1
ATOM 524 C C . GLU A 1 75 ? -32.514 -9.341 78.028 1.00 83.94 75 GLU A C 1
ATOM 526 O O . GLU A 1 75 ? -32.434 -9.809 76.892 1.00 83.94 75 GLU A O 1
ATOM 531 N N . PHE A 1 76 ? -33.369 -9.813 78.940 1.00 88.00 76 PHE A N 1
ATOM 532 C CA . PHE A 1 76 ? -34.283 -10.931 78.702 1.00 88.00 76 PHE A CA 1
ATOM 533 C C . PHE A 1 76 ? -35.213 -10.665 77.508 1.00 88.00 76 PHE A C 1
ATOM 535 O O . PHE A 1 76 ? -35.320 -11.500 76.611 1.00 88.00 76 PHE A O 1
ATOM 542 N N . VAL A 1 77 ? -35.818 -9.473 77.437 1.00 83.19 77 VAL A N 1
ATOM 543 C CA . VAL A 1 77 ? -36.707 -9.094 76.324 1.00 83.19 77 VAL A CA 1
ATOM 544 C C . VAL A 1 77 ? -35.952 -9.040 74.991 1.00 83.19 77 VAL A C 1
ATOM 546 O O . VAL A 1 77 ? -36.423 -9.614 74.012 1.00 83.19 77 VAL A O 1
ATOM 549 N N . ARG A 1 78 ? -34.757 -8.431 74.930 1.00 76.75 78 ARG A N 1
ATOM 550 C CA . ARG A 1 78 ? -33.954 -8.403 73.688 1.00 76.75 78 ARG A CA 1
ATOM 551 C C . ARG A 1 78 ? -33.471 -9.794 73.271 1.00 76.75 78 ARG A C 1
ATOM 553 O O . ARG A 1 78 ? -33.408 -10.064 72.075 1.00 76.75 78 ARG A O 1
ATOM 560 N N . LYS A 1 79 ? -33.180 -10.678 74.229 1.00 76.62 79 LYS A N 1
ATOM 561 C CA . LYS A 1 79 ? -32.785 -12.072 73.982 1.00 76.62 79 LYS A CA 1
ATOM 562 C C . LYS A 1 79 ? -33.933 -12.908 73.412 1.00 76.62 79 LYS A C 1
ATOM 564 O O . LYS A 1 79 ? -33.707 -13.656 72.467 1.00 76.62 79 LYS A O 1
ATOM 569 N N . LEU A 1 80 ? -35.154 -12.750 73.932 1.00 77.12 80 LEU A N 1
ATOM 570 C CA . LEU A 1 80 ? -36.344 -13.395 73.365 1.00 77.12 80 LEU A CA 1
ATOM 571 C C . LEU A 1 80 ? -36.717 -12.827 71.990 1.00 77.12 80 LEU A C 1
ATOM 573 O O . LEU A 1 80 ? -37.073 -13.596 71.106 1.00 77.12 80 LEU A O 1
ATOM 577 N N . ILE A 1 81 ? -36.578 -11.513 71.783 1.00 73.56 81 ILE A N 1
ATOM 578 C CA . ILE A 1 81 ? -36.771 -10.883 70.467 1.00 73.56 81 ILE A CA 1
ATOM 579 C C . ILE A 1 81 ? -35.788 -11.463 69.443 1.00 73.56 81 ILE A C 1
ATOM 581 O O . ILE A 1 81 ? -36.224 -11.999 68.432 1.00 73.56 81 ILE A O 1
ATOM 585 N N . ALA A 1 82 ? -34.479 -11.445 69.715 1.00 68.06 82 ALA A N 1
ATOM 586 C CA . ALA A 1 82 ? -33.481 -11.966 68.776 1.00 68.06 82 ALA A CA 1
ATOM 587 C C . ALA A 1 82 ? -33.658 -13.470 68.474 1.00 68.06 82 ALA A C 1
ATOM 589 O O . ALA A 1 82 ? -33.331 -13.917 67.377 1.00 68.06 82 ALA A O 1
ATOM 590 N N . ALA A 1 83 ? -34.206 -14.241 69.421 1.00 67.31 83 ALA A N 1
ATOM 591 C CA . ALA A 1 83 ? -34.540 -15.653 69.233 1.00 67.31 83 ALA A CA 1
ATOM 592 C C . ALA A 1 83 ? -35.846 -15.899 68.445 1.00 67.31 83 ALA A C 1
ATOM 594 O O . ALA A 1 83 ? -36.028 -16.995 67.922 1.00 67.31 83 ALA A O 1
ATOM 595 N N . LEU A 1 84 ? -36.750 -14.915 68.366 1.00 66.00 84 LEU A N 1
ATOM 596 C CA . LEU A 1 84 ? -38.029 -15.013 67.650 1.00 66.00 84 LEU A CA 1
ATOM 597 C C . LEU A 1 84 ? -37.898 -14.697 66.149 1.00 66.00 84 LEU A C 1
ATOM 599 O O . LEU A 1 84 ? -38.638 -15.260 65.350 1.00 66.00 84 LEU A O 1
ATOM 603 N N . VAL A 1 85 ? -36.990 -13.789 65.781 1.00 61.97 85 VAL A N 1
ATOM 604 C CA . VAL A 1 85 ? -36.941 -13.133 64.456 1.00 61.97 85 VAL A CA 1
ATOM 605 C C . VAL A 1 85 ? -35.520 -13.114 63.872 1.00 61.97 85 VAL A C 1
ATOM 607 O O . VAL A 1 85 ? -34.952 -12.060 63.605 1.00 61.97 85 VAL A O 1
ATOM 610 N N . GLY A 1 86 ? -34.894 -14.295 63.780 1.00 53.56 86 GLY A N 1
ATOM 611 C CA . GLY A 1 86 ? -33.644 -14.515 63.024 1.00 53.56 86 GLY A CA 1
ATOM 612 C C . GLY A 1 86 ? -32.404 -13.729 63.482 1.00 53.56 86 GLY A C 1
ATOM 613 O O . GLY A 1 86 ? -31.340 -13.853 62.883 1.00 53.56 86 GLY A O 1
ATOM 614 N N . SER A 1 87 ? -32.511 -12.975 64.582 1.00 55.75 87 SER A N 1
ATOM 615 C CA . SER A 1 87 ? -31.562 -11.975 65.095 1.00 55.75 87 SER A CA 1
ATOM 616 C C . SER A 1 87 ? -31.517 -10.594 64.405 1.00 55.75 87 SER A C 1
ATOM 618 O O . SER A 1 87 ? -30.589 -9.834 64.688 1.00 55.75 87 SER A O 1
ATOM 620 N N . VAL A 1 88 ? -32.545 -10.183 63.639 1.00 56.00 88 VAL A N 1
ATOM 621 C CA . VAL A 1 88 ? -32.926 -8.731 63.431 1.00 56.00 88 VAL A CA 1
ATOM 622 C C . VAL A 1 88 ? -34.235 -8.693 64.373 1.00 56.00 88 VAL A C 1
ATOM 624 O O . VAL A 1 88 ? -34.565 -9.661 65.052 1.00 56.00 88 VAL A O 1
ATOM 627 N N . LEU A 1 89 ? -34.968 -7.592 64.602 1.00 58.44 89 LEU A N 1
ATOM 628 C CA . LEU A 1 89 ? -36.457 -7.626 64.630 1.00 58.44 89 LEU A CA 1
ATOM 629 C C . LEU A 1 89 ? -37.377 -8.014 63.387 1.00 58.44 89 LEU A C 1
ATOM 631 O O . LEU A 1 89 ? -38.536 -8.284 63.675 1.00 58.44 89 LEU A O 1
ATOM 635 N N . GLU A 1 90 ? -37.132 -7.866 62.061 1.00 56.66 90 GLU A N 1
ATOM 636 C CA . GLU A 1 90 ? -36.423 -8.811 61.130 1.00 56.66 90 GLU A CA 1
ATOM 637 C C . GLU A 1 90 ? -35.516 -8.158 59.995 1.00 56.66 90 GLU A C 1
ATOM 639 O O . GLU A 1 90 ? -35.758 -8.242 58.787 1.00 56.66 90 GLU A O 1
ATOM 644 N N . PRO A 1 91 ? -34.436 -7.457 60.395 1.00 55.34 91 PRO A N 1
ATOM 645 C CA . PRO A 1 91 ? -32.690 -7.397 59.619 1.00 55.34 91 PRO A CA 1
ATOM 646 C C . PRO A 1 91 ? -32.164 -8.577 58.810 1.00 55.34 91 PRO A C 1
ATOM 648 O O . PRO A 1 91 ? -31.050 -8.453 58.302 1.00 55.34 91 PRO A O 1
ATOM 651 N N . LEU A 1 92 ? -32.908 -9.669 58.664 1.00 50.47 92 LEU A N 1
ATOM 652 C CA . LEU A 1 92 ? -32.547 -10.734 57.742 1.00 50.47 92 LEU A CA 1
ATOM 653 C C . LEU A 1 92 ? -33.654 -11.012 56.737 1.00 50.47 92 LEU A C 1
ATOM 655 O O . LEU A 1 92 ? -33.338 -10.958 55.564 1.00 50.47 92 LEU A O 1
ATOM 659 N N . ASP A 1 93 ? -34.919 -11.186 57.121 1.00 57.03 93 ASP A N 1
ATOM 660 C CA . ASP A 1 93 ? -36.000 -11.491 56.156 1.00 57.03 93 ASP A CA 1
ATOM 661 C C . ASP A 1 93 ? -36.092 -10.407 55.061 1.00 57.03 93 ASP A C 1
ATOM 663 O O . ASP A 1 93 ? -35.915 -10.676 53.877 1.00 57.03 93 ASP A O 1
ATOM 667 N N . THR A 1 94 ? -36.158 -9.132 55.459 1.00 60.97 94 THR A N 1
ATOM 668 C CA . THR A 1 94 ? -36.194 -7.997 54.510 1.00 60.97 94 THR A CA 1
ATOM 669 C C . THR A 1 94 ? -34.881 -7.737 53.756 1.00 60.97 94 THR A C 1
ATOM 671 O O . THR A 1 94 ? -34.902 -7.136 52.681 1.00 60.97 94 THR A O 1
ATOM 674 N N . LEU A 1 95 ? -33.728 -8.174 54.280 1.00 69.62 95 LEU A N 1
ATOM 675 C CA . LEU A 1 95 ? -32.444 -8.082 53.564 1.00 69.62 95 LEU A CA 1
ATOM 676 C C . LEU A 1 95 ? -32.189 -9.302 52.668 1.00 69.62 95 LEU A C 1
ATOM 678 O O . LEU A 1 95 ? -31.486 -9.168 51.672 1.00 69.62 95 LEU A O 1
ATOM 682 N N . GLN A 1 96 ? -32.782 -10.449 52.991 1.00 69.19 96 GLN A N 1
ATOM 683 C CA . GLN A 1 96 ? -32.760 -11.691 52.231 1.00 69.19 96 GLN A CA 1
ATOM 684 C C . GLN A 1 96 ? -33.729 -11.585 51.053 1.00 69.19 96 GLN A C 1
ATOM 686 O O . GLN A 1 96 ? -33.308 -11.837 49.936 1.00 69.19 96 GLN A O 1
ATOM 691 N N . GLU A 1 97 ? -34.944 -11.060 51.246 1.00 70.25 97 GLU A N 1
ATOM 692 C CA . GLU A 1 97 ? -35.848 -10.671 50.152 1.00 70.25 97 GLU A CA 1
ATOM 693 C C . GLU A 1 97 ? -35.170 -9.702 49.171 1.00 70.25 97 GLU A C 1
ATOM 695 O O . GLU A 1 97 ? -35.244 -9.890 47.956 1.00 70.25 97 GLU A O 1
ATOM 700 N N . LEU A 1 98 ? -34.464 -8.680 49.678 1.00 76.31 98 LEU A N 1
ATOM 701 C CA . LEU A 1 98 ? -33.694 -7.758 48.837 1.00 76.31 98 LEU A CA 1
ATOM 702 C C . LEU A 1 98 ? -32.491 -8.440 48.171 1.00 76.31 98 LEU A C 1
ATOM 704 O O . LEU A 1 98 ? -32.216 -8.158 47.007 1.00 76.31 98 LEU A O 1
ATOM 708 N N . ALA A 1 99 ? -31.784 -9.338 48.858 1.00 77.44 99 ALA A N 1
ATOM 709 C CA . ALA A 1 99 ? -30.680 -10.090 48.272 1.00 77.44 99 ALA A CA 1
ATOM 710 C C . ALA A 1 99 ? -31.180 -11.034 47.167 1.00 77.44 99 ALA A C 1
ATOM 712 O O . ALA A 1 99 ? -30.673 -10.962 46.051 1.00 77.44 99 ALA A O 1
ATOM 713 N N . ASP A 1 100 ? -32.213 -11.838 47.419 1.00 77.81 100 ASP A N 1
ATOM 714 C CA . ASP A 1 100 ? -32.859 -12.750 46.468 1.00 77.81 100 ASP A CA 1
ATOM 715 C C . ASP A 1 100 ? -33.451 -12.007 45.262 1.00 77.81 100 ASP A C 1
ATOM 717 O O . ASP A 1 100 ? -33.245 -12.428 44.121 1.00 77.81 100 ASP A O 1
ATOM 721 N N . ALA A 1 101 ? -34.102 -10.855 45.469 1.00 79.19 101 ALA A N 1
ATOM 722 C CA . ALA A 1 101 ? -34.586 -9.996 44.383 1.00 79.19 101 ALA A CA 1
ATOM 723 C C . ALA A 1 101 ? -33.447 -9.420 43.516 1.00 79.19 101 ALA A C 1
ATOM 725 O O . ALA A 1 101 ? -33.646 -9.126 42.335 1.00 79.19 101 ALA A O 1
ATOM 726 N N . LEU A 1 102 ? -32.241 -9.297 44.081 1.00 84.38 102 LEU A N 1
ATOM 727 C CA . LEU A 1 102 ? -30.997 -8.951 43.386 1.00 84.38 102 LEU A CA 1
ATOM 728 C C . LEU A 1 102 ? -30.171 -10.201 42.988 1.00 84.38 102 LEU A C 1
ATOM 730 O O . LEU A 1 102 ? -29.057 -10.073 42.478 1.00 84.38 102 LEU A O 1
ATOM 734 N N . GLY A 1 103 ? -30.713 -11.413 43.166 1.00 86.44 103 GLY A N 1
ATOM 735 C CA . GLY A 1 103 ? -30.121 -12.697 42.762 1.00 86.44 103 GLY A CA 1
ATOM 736 C C . GLY A 1 103 ? -29.019 -13.249 43.677 1.00 86.44 103 GLY A C 1
ATOM 737 O O . GLY A 1 103 ? -28.197 -14.036 43.211 1.00 86.44 103 GLY A O 1
ATOM 738 N N . ASN A 1 104 ? -28.961 -12.810 44.939 1.00 84.94 104 ASN A N 1
ATOM 739 C CA . ASN A 1 104 ? -27.851 -12.982 45.891 1.00 84.94 104 ASN A CA 1
ATOM 740 C C . ASN A 1 104 ? -26.480 -12.590 45.315 1.00 84.94 104 ASN A C 1
ATOM 742 O O . ASN A 1 104 ? -25.453 -13.112 45.745 1.00 84.94 104 ASN A O 1
ATOM 746 N N . ASP A 1 105 ? -26.442 -11.697 44.323 1.00 88.69 105 ASP A N 1
ATOM 747 C CA . ASP A 1 105 ? -25.216 -11.377 43.602 1.00 88.69 105 ASP A CA 1
ATOM 748 C C . ASP A 1 105 ? -24.319 -10.446 44.447 1.00 88.69 105 ASP A C 1
ATOM 750 O O . ASP A 1 105 ? -24.612 -9.249 44.557 1.00 88.69 105 ASP A O 1
ATOM 754 N N . PRO A 1 106 ? -23.189 -10.931 45.013 1.00 86.38 106 PRO A N 1
ATOM 755 C CA . PRO A 1 106 ? -22.287 -10.096 45.813 1.00 86.38 106 PRO A CA 1
ATOM 756 C C . PRO A 1 106 ? -21.594 -9.019 44.965 1.00 86.38 106 PRO A C 1
ATOM 758 O O . PRO A 1 106 ? -20.946 -8.118 45.492 1.00 86.38 106 PRO A O 1
ATOM 761 N N . ASN A 1 107 ? -21.725 -9.120 43.642 1.00 88.00 107 ASN A N 1
ATOM 762 C CA . ASN A 1 107 ? -21.222 -8.205 42.642 1.00 88.00 107 ASN A CA 1
ATOM 763 C C . ASN A 1 107 ? -22.372 -7.558 41.848 1.00 88.00 107 ASN A C 1
ATOM 765 O O . ASN A 1 107 ? -22.110 -7.080 40.749 1.00 88.00 107 ASN A O 1
ATOM 769 N N . PHE A 1 108 ? -23.615 -7.500 42.360 1.00 89.44 108 PHE A N 1
ATOM 770 C CA . PHE A 1 108 ? -24.805 -7.052 41.607 1.00 89.44 108 PHE A CA 1
ATOM 771 C C . PHE A 1 108 ? -24.566 -5.795 40.757 1.00 89.44 108 PHE A C 1
ATOM 773 O O . PHE A 1 108 ? -24.865 -5.782 39.562 1.00 89.44 108 PHE A O 1
ATOM 780 N N . ALA A 1 109 ? -23.964 -4.754 41.344 1.00 91.56 109 ALA A N 1
ATOM 781 C CA . ALA A 1 109 ? -23.609 -3.530 40.631 1.00 91.56 109 ALA A CA 1
ATOM 782 C C . ALA A 1 109 ? -22.639 -3.802 39.466 1.00 91.56 109 ALA A C 1
ATOM 784 O O . ALA A 1 109 ? -22.910 -3.394 38.342 1.00 91.56 109 ALA A O 1
ATOM 785 N N . THR A 1 110 ? -21.556 -4.547 39.698 1.00 90.88 110 THR A N 1
ATOM 786 C CA . THR A 1 110 ? -20.596 -4.996 38.675 1.00 90.88 110 THR A CA 1
ATOM 787 C C . THR A 1 110 ? -21.262 -5.862 37.603 1.00 90.88 110 THR A C 1
ATOM 789 O O . THR A 1 110 ? -20.979 -5.699 36.422 1.00 90.88 110 THR A O 1
ATOM 792 N N . THR A 1 111 ? -22.180 -6.754 37.971 1.00 91.19 111 THR A N 1
ATOM 793 C CA . THR A 1 111 ? -22.911 -7.619 37.036 1.00 91.19 111 THR A CA 1
ATOM 794 C C . THR A 1 111 ? -23.867 -6.820 36.157 1.00 91.19 111 THR A C 1
ATOM 796 O O . THR A 1 111 ? -23.915 -7.045 34.947 1.00 91.19 111 THR A O 1
ATOM 799 N N . VAL A 1 112 ? -24.613 -5.870 36.726 1.00 91.62 112 VAL A N 1
ATOM 800 C CA . VAL A 1 112 ? -25.464 -4.942 35.968 1.00 91.62 112 VAL A CA 1
ATOM 801 C C . VAL A 1 112 ? -24.607 -4.040 35.080 1.00 91.62 112 VAL A C 1
ATOM 803 O O . VAL A 1 112 ? -24.904 -3.910 33.895 1.00 91.62 112 VAL A O 1
ATOM 806 N N . LEU A 1 113 ? -23.500 -3.498 35.593 1.00 90.50 113 LEU A N 1
ATOM 807 C CA . LEU A 1 113 ? -22.558 -2.691 34.817 1.00 90.50 113 LEU A CA 1
ATOM 808 C C . LEU A 1 113 ? -21.907 -3.490 33.683 1.00 90.50 113 LEU A C 1
ATOM 810 O O . LEU A 1 113 ? -21.815 -2.966 32.585 1.00 90.50 113 LEU A O 1
ATOM 814 N N . ASN A 1 114 ? -21.555 -4.763 33.871 1.00 89.44 114 ASN A N 1
ATOM 815 C CA . ASN A 1 114 ? -21.053 -5.633 32.800 1.00 89.44 114 ASN A CA 1
ATOM 816 C C . ASN A 1 114 ? -22.141 -5.929 31.750 1.00 89.44 114 ASN A C 1
ATOM 818 O O . ASN A 1 114 ? -21.883 -5.863 30.547 1.00 89.44 114 ASN A O 1
ATOM 822 N N . LYS A 1 115 ? -23.384 -6.184 32.187 1.00 87.56 115 LYS A N 1
ATOM 823 C CA . LYS A 1 115 ? -24.558 -6.350 31.305 1.00 87.56 115 LYS A CA 1
ATOM 824 C C . LYS A 1 115 ? -24.902 -5.071 30.524 1.00 87.56 115 LYS A C 1
ATOM 826 O O . LYS A 1 115 ? -25.510 -5.178 29.458 1.00 87.56 115 LYS A O 1
ATOM 831 N N . LEU A 1 116 ? -24.517 -3.895 31.033 1.00 88.25 116 LEU A N 1
ATOM 832 C CA . LEU A 1 116 ? -24.648 -2.584 30.383 1.00 88.25 116 LEU A CA 1
ATOM 833 C C . LEU A 1 116 ? -23.421 -2.204 29.534 1.00 88.25 116 LEU A C 1
ATOM 835 O O . LEU A 1 116 ? -23.590 -1.607 28.481 1.00 88.25 116 LEU A O 1
ATOM 839 N N . ALA A 1 117 ? -22.205 -2.588 29.922 1.00 81.50 117 ALA A N 1
ATOM 840 C CA . ALA A 1 117 ? -20.973 -2.354 29.162 1.00 81.50 117 ALA A CA 1
ATOM 841 C C . ALA A 1 117 ? -20.898 -3.228 27.898 1.00 81.50 117 ALA A C 1
ATOM 843 O O . ALA A 1 117 ? -20.312 -2.829 26.898 1.00 81.50 117 ALA A O 1
ATOM 844 N N . GLY A 1 118 ? -21.562 -4.389 27.914 1.00 79.88 118 GLY A N 1
ATOM 845 C CA . GLY A 1 118 ? -21.882 -5.163 26.713 1.00 79.88 118 GLY A CA 1
ATOM 846 C C . GLY A 1 118 ? -23.024 -4.579 25.867 1.00 79.88 118 GLY A C 1
ATOM 847 O O . GLY A 1 118 ? -23.455 -5.230 24.914 1.00 79.88 118 GLY A O 1
ATOM 848 N N . LYS A 1 119 ? -23.563 -3.395 26.204 1.00 84.94 119 LYS A N 1
ATOM 849 C CA . LYS A 1 119 ? -24.501 -2.658 25.348 1.00 84.94 119 LYS A CA 1
ATOM 850 C C . LYS A 1 119 ? -23.768 -1.615 24.528 1.00 84.94 119 LYS A C 1
ATOM 852 O O . LYS A 1 119 ? -22.833 -0.952 24.961 1.00 84.94 119 LYS A O 1
ATOM 857 N N . GLN A 1 120 ? -24.274 -1.466 23.323 1.00 80.00 120 GLN A N 1
ATOM 858 C CA . GLN A 1 120 ? -23.837 -0.488 22.360 1.00 80.00 120 GLN A CA 1
ATOM 859 C C . GLN A 1 120 ? -24.394 0.910 22.684 1.00 80.00 120 GLN A C 1
ATOM 861 O O . GLN A 1 120 ? -25.574 1.011 23.030 1.00 80.00 120 GLN A O 1
ATOM 866 N N . PRO A 1 121 ? -23.598 1.988 22.536 1.00 80.88 121 PRO A N 1
ATOM 867 C CA . PRO A 1 121 ? -24.116 3.353 22.526 1.00 80.88 121 PRO A CA 1
ATOM 868 C C . PRO A 1 121 ? -25.172 3.560 21.434 1.00 80.88 121 PRO A C 1
ATOM 870 O O . PRO A 1 121 ? -25.065 2.985 20.353 1.00 80.88 121 PRO A O 1
ATOM 873 N N . LEU A 1 122 ? -26.150 4.430 21.700 1.00 79.12 122 LEU A N 1
ATOM 874 C CA . LEU A 1 122 ? -27.275 4.755 20.810 1.00 79.12 122 LEU A CA 1
ATOM 875 C C . LEU A 1 122 ? -26.865 5.687 19.643 1.00 79.12 122 LEU A C 1
ATOM 877 O O . LEU A 1 122 ? -27.525 6.683 19.367 1.00 79.12 122 LEU A O 1
ATOM 881 N N . ASP A 1 123 ? -25.746 5.382 18.990 1.00 87.69 123 ASP A N 1
ATOM 882 C CA . ASP A 1 123 ? -25.286 6.034 17.762 1.00 87.69 123 ASP A CA 1
ATOM 883 C C . ASP A 1 123 ? -25.574 5.119 16.564 1.00 87.69 123 ASP A C 1
ATOM 885 O O . ASP A 1 123 ? -25.219 3.937 16.580 1.00 87.69 123 ASP A O 1
ATOM 889 N N . GLU A 1 124 ? -26.228 5.645 15.528 1.00 83.44 124 GLU A N 1
ATOM 890 C CA . GLU A 1 124 ? -26.682 4.853 14.376 1.00 83.44 124 GLU A CA 1
ATOM 891 C C . GLU A 1 124 ? -25.520 4.276 13.554 1.00 83.44 124 GLU A C 1
ATOM 893 O O . GLU A 1 124 ? -25.601 3.142 13.077 1.00 83.44 124 GLU A O 1
ATOM 898 N N . THR A 1 125 ? -24.411 5.013 13.432 1.00 86.44 125 THR A N 1
ATOM 899 C CA . THR A 1 125 ? -23.233 4.576 12.666 1.00 86.44 125 THR A CA 1
ATOM 900 C C . THR A 1 125 ? -22.497 3.474 13.416 1.00 86.44 125 THR A C 1
ATOM 902 O O . THR A 1 125 ? -22.200 2.420 12.854 1.00 86.44 125 THR A O 1
ATOM 905 N N . LEU A 1 126 ? -22.260 3.659 14.714 1.00 85.25 126 LEU A N 1
ATOM 906 C CA . LEU A 1 126 ? -21.649 2.646 15.565 1.00 85.25 126 LEU A CA 1
ATOM 907 C C . LEU A 1 126 ? -22.527 1.385 15.609 1.00 85.25 126 LEU A C 1
ATOM 909 O O . LEU A 1 126 ? -22.002 0.277 15.475 1.00 85.25 126 LEU A O 1
ATOM 913 N N . THR A 1 127 ? -23.852 1.548 15.724 1.00 82.31 127 THR A N 1
ATOM 914 C CA . THR A 1 127 ? -24.850 0.457 15.689 1.00 82.31 127 THR A CA 1
ATOM 915 C C . THR A 1 127 ? -24.830 -0.311 14.371 1.00 82.31 127 THR A C 1
ATOM 917 O O . THR A 1 127 ? -24.927 -1.537 14.377 1.00 82.31 127 THR A O 1
ATOM 920 N N . ALA A 1 128 ? -24.621 0.368 13.242 1.00 85.50 128 ALA A N 1
ATOM 921 C CA . ALA A 1 128 ? -24.407 -0.306 11.969 1.00 85.50 128 ALA A CA 1
ATOM 922 C C . ALA A 1 128 ? -23.071 -1.074 11.918 1.00 85.50 128 ALA A C 1
ATOM 924 O O . ALA A 1 128 ? -23.013 -2.123 11.278 1.00 85.50 128 ALA A O 1
ATOM 925 N N . LEU A 1 129 ? -22.009 -0.581 12.567 1.00 87.88 129 LEU A N 1
ATOM 926 C CA . LEU A 1 129 ? -20.647 -1.134 12.492 1.00 87.88 129 LEU A CA 1
ATOM 927 C C . LEU A 1 129 ? -20.404 -2.374 13.374 1.00 87.88 129 LEU A C 1
ATOM 929 O O . LEU A 1 129 ? -19.757 -3.316 12.922 1.00 87.88 129 LEU A O 1
ATOM 933 N N . SER A 1 130 ? -20.899 -2.402 14.612 1.00 86.06 130 SER A N 1
ATOM 934 C CA . SER A 1 130 ? -20.562 -3.438 15.617 1.00 86.06 130 SER A CA 1
ATOM 935 C C . SER A 1 130 ? -20.898 -4.878 15.215 1.00 86.06 130 SER A C 1
ATOM 937 O O . SER A 1 130 ? -20.156 -5.800 15.546 1.00 86.06 130 SER A O 1
ATOM 939 N N . GLY A 1 131 ? -22.022 -5.077 14.524 1.00 82.44 131 GLY A N 1
ATOM 940 C CA . GLY A 1 131 ? -22.516 -6.392 14.112 1.00 82.44 131 GLY A CA 1
ATOM 941 C C . GLY A 1 131 ? -21.927 -6.904 12.797 1.00 82.44 131 GLY A C 1
ATOM 942 O O . GLY A 1 131 ? -22.360 -7.946 12.306 1.00 82.44 131 GLY A O 1
ATOM 943 N N . LYS A 1 132 ? -20.991 -6.173 12.178 1.00 92.56 132 LYS A N 1
ATOM 944 C CA . LYS A 1 132 ? -20.462 -6.495 10.848 1.00 92.56 132 LYS A CA 1
ATOM 945 C C . LYS A 1 132 ? -19.184 -7.327 10.920 1.00 92.56 132 LYS A C 1
ATOM 947 O O . LYS A 1 132 ? -18.247 -7.016 11.649 1.00 92.56 132 LYS A O 1
ATOM 952 N N . SER A 1 133 ? -19.122 -8.351 10.070 1.00 94.38 133 SER A N 1
ATOM 953 C CA . SER A 1 133 ? -17.867 -9.009 9.699 1.00 94.38 133 SER A CA 1
ATOM 954 C C . SER A 1 133 ? -16.947 -8.046 8.936 1.00 94.38 133 SER A C 1
ATOM 956 O O . SER A 1 133 ? -17.390 -6.999 8.464 1.00 94.38 133 SER A O 1
ATOM 958 N N . VAL A 1 134 ? -15.678 -8.421 8.743 1.00 94.06 134 VAL A N 1
ATOM 959 C CA . VAL A 1 134 ? -14.714 -7.630 7.952 1.00 94.06 134 VAL A CA 1
ATOM 960 C C . VAL A 1 134 ? -15.254 -7.318 6.546 1.00 94.06 134 VAL A C 1
ATOM 962 O O . VAL A 1 134 ? -15.211 -6.166 6.124 1.00 94.06 134 VAL A O 1
ATOM 965 N N . ASP A 1 135 ? -15.864 -8.293 5.864 1.00 94.81 135 ASP A N 1
ATOM 966 C CA . ASP A 1 135 ? -16.570 -8.070 4.594 1.00 94.81 135 ASP A CA 1
ATOM 967 C C . ASP A 1 135 ? -17.743 -7.090 4.717 1.00 94.81 135 ASP A C 1
ATOM 969 O O . ASP A 1 135 ? -17.894 -6.196 3.886 1.00 94.81 135 ASP A O 1
ATOM 973 N N . GLY A 1 136 ? -18.563 -7.226 5.763 1.00 94.12 136 GLY A N 1
ATOM 974 C CA . GLY A 1 136 ? -19.705 -6.342 6.000 1.00 94.12 136 GLY A CA 1
ATOM 975 C C . GLY A 1 136 ? -19.303 -4.895 6.303 1.00 94.12 136 GLY A C 1
ATOM 976 O O . GLY A 1 136 ? -20.064 -3.980 5.977 1.00 94.12 136 GLY A O 1
ATOM 977 N N . LEU A 1 137 ? -18.123 -4.688 6.904 1.00 94.50 137 LEU A N 1
ATOM 978 C CA . LEU A 1 137 ? -17.492 -3.383 7.132 1.00 94.50 137 LEU A CA 1
ATOM 979 C C . LEU A 1 137 ? -16.950 -2.794 5.822 1.00 94.50 137 LEU A C 1
ATOM 981 O O . LEU A 1 137 ? -17.253 -1.646 5.502 1.00 94.50 137 LEU A O 1
ATOM 985 N N . ILE A 1 138 ? -16.210 -3.589 5.041 1.00 94.75 138 ILE A N 1
ATOM 986 C CA . ILE A 1 138 ? -15.704 -3.213 3.709 1.00 94.75 138 ILE A CA 1
ATOM 987 C C . ILE A 1 138 ? -16.851 -2.764 2.795 1.00 94.75 138 ILE A C 1
ATOM 989 O O . ILE A 1 138 ? -16.716 -1.784 2.065 1.00 94.75 138 ILE A O 1
ATOM 993 N N . GLU A 1 139 ? -17.988 -3.449 2.856 1.00 94.31 139 GLU A N 1
ATOM 994 C CA . GLU A 1 139 ? -19.185 -3.112 2.090 1.00 94.31 139 GLU A CA 1
ATOM 995 C C . GLU A 1 139 ? -19.884 -1.846 2.601 1.00 94.31 139 GLU A C 1
ATOM 997 O O . GLU A 1 139 ? -20.204 -0.964 1.810 1.00 94.31 139 GLU A O 1
ATOM 1002 N N . TYR A 1 140 ? -20.050 -1.705 3.920 1.00 92.75 140 TYR A N 1
ATOM 1003 C CA . TYR A 1 140 ? -20.695 -0.538 4.537 1.00 92.75 140 TYR A CA 1
ATOM 1004 C C . TYR A 1 140 ? -19.935 0.776 4.308 1.00 92.75 140 TYR A C 1
ATOM 1006 O O . TYR A 1 140 ? -20.555 1.817 4.118 1.00 92.75 140 TYR A O 1
ATOM 1014 N N . VAL A 1 141 ? -18.601 0.725 4.286 1.00 92.69 141 VAL A N 1
ATOM 1015 C CA . VAL A 1 141 ? -17.737 1.887 4.002 1.00 92.69 141 VAL A CA 1
ATOM 1016 C C . VAL A 1 141 ? -17.505 2.063 2.484 1.00 92.69 141 VAL A C 1
ATOM 1018 O O . VAL A 1 141 ? -16.777 2.955 2.060 1.00 92.69 141 VAL A O 1
ATOM 1021 N N . GLY A 1 142 ? -18.115 1.226 1.631 1.00 94.25 142 GLY A N 1
ATOM 1022 C CA . GLY A 1 142 ? -17.988 1.307 0.168 1.00 94.25 142 GLY A CA 1
ATOM 1023 C C . GLY A 1 142 ? -16.606 0.919 -0.380 1.00 94.25 142 GLY A C 1
ATOM 1024 O O . GLY A 1 142 ? -16.303 1.162 -1.546 1.00 94.25 142 GLY A O 1
ATOM 1025 N N . LEU A 1 143 ? -15.751 0.298 0.435 1.00 96.25 143 LEU A N 1
ATOM 1026 C CA . LEU A 1 143 ? -14.362 -0.022 0.094 1.00 96.25 143 LEU A CA 1
ATOM 1027 C C . LEU A 1 143 ? -14.214 -1.229 -0.842 1.00 96.25 143 LEU A C 1
ATOM 1029 O O . LEU A 1 143 ? -13.122 -1.435 -1.369 1.00 96.25 143 LEU A O 1
ATOM 1033 N N . ARG A 1 144 ? -15.273 -2.022 -1.071 1.00 94.62 144 ARG A N 1
ATOM 1034 C CA . ARG A 1 144 ? -15.199 -3.256 -1.879 1.00 94.62 144 ARG A CA 1
ATOM 1035 C C . ARG A 1 144 ? -14.638 -2.997 -3.283 1.00 94.62 144 ARG A C 1
ATOM 1037 O O . ARG A 1 144 ? -13.703 -3.679 -3.690 1.00 94.62 144 ARG A O 1
ATOM 1044 N N . GLU A 1 145 ? -15.143 -1.981 -3.986 1.00 93.50 145 GLU A N 1
ATOM 1045 C CA . GLU A 1 145 ? -14.645 -1.629 -5.324 1.00 93.50 145 GLU A CA 1
ATOM 1046 C C . GLU A 1 145 ? -13.216 -1.062 -5.278 1.00 93.50 145 GLU A C 1
ATOM 1048 O O . GLU A 1 145 ? -12.384 -1.407 -6.116 1.00 93.50 145 GLU A O 1
ATOM 1053 N N . THR A 1 146 ? -12.898 -0.242 -4.271 1.00 9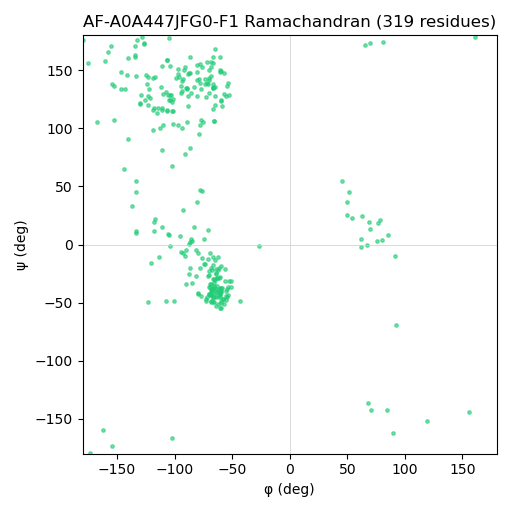5.12 146 THR A N 1
ATOM 1054 C CA . THR A 1 146 ? -11.551 0.311 -4.056 1.00 95.12 146 THR A CA 1
ATOM 1055 C C . THR A 1 146 ? -10.510 -0.791 -3.857 1.00 95.12 146 THR A C 1
ATOM 1057 O O . THR A 1 146 ? -9.421 -0.703 -4.419 1.00 95.12 146 THR A O 1
ATOM 1060 N N . ILE A 1 147 ? -10.843 -1.849 -3.110 1.00 94.25 147 ILE A N 1
ATOM 1061 C CA . ILE A 1 147 ? -9.964 -3.006 -2.892 1.00 94.25 147 ILE A CA 1
ATOM 1062 C C . ILE A 1 147 ? -9.756 -3.785 -4.197 1.00 94.25 147 ILE A C 1
ATOM 1064 O O . ILE A 1 147 ? -8.612 -4.082 -4.534 1.00 94.25 147 ILE A O 1
ATOM 1068 N N . SER A 1 148 ? -10.815 -4.056 -4.970 1.00 92.75 148 SER A N 1
ATOM 1069 C CA . SER A 1 148 ? -10.683 -4.707 -6.285 1.00 92.75 148 SER A CA 1
ATOM 1070 C C . SER A 1 148 ? -9.814 -3.886 -7.245 1.00 92.75 148 SER A C 1
ATOM 1072 O O . SER A 1 148 ? -8.829 -4.396 -7.772 1.00 92.75 148 SER A O 1
ATOM 1074 N N . ARG A 1 149 ? -10.095 -2.584 -7.392 1.00 92.75 149 ARG A N 1
ATOM 1075 C CA . ARG A 1 149 ? -9.302 -1.665 -8.230 1.00 92.75 149 ARG A CA 1
ATOM 1076 C C . ARG A 1 149 ? -7.842 -1.539 -7.777 1.00 92.75 149 ARG A C 1
ATOM 1078 O O . ARG A 1 149 ? -6.988 -1.238 -8.604 1.00 92.75 149 ARG A O 1
ATOM 1085 N N . ALA A 1 150 ? -7.553 -1.734 -6.488 1.00 91.81 150 ALA A N 1
ATOM 1086 C CA . ALA A 1 150 ? -6.194 -1.720 -5.948 1.00 91.81 150 ALA A CA 1
ATOM 1087 C C . ALA A 1 150 ? -5.445 -3.049 -6.152 1.00 91.81 150 ALA A C 1
ATOM 1089 O O . ALA A 1 150 ? -4.220 -3.029 -6.247 1.00 91.81 150 ALA A O 1
ATOM 1090 N N . ALA A 1 151 ? -6.148 -4.183 -6.244 1.00 89.44 151 ALA A N 1
ATOM 1091 C CA . ALA A 1 151 ? -5.543 -5.482 -6.544 1.00 89.44 151 ALA A CA 1
ATOM 1092 C C . ALA A 1 151 ? -5.024 -5.560 -7.994 1.00 89.44 151 ALA A C 1
ATOM 1094 O O . ALA A 1 151 ? -3.951 -6.111 -8.227 1.00 89.44 151 ALA A O 1
ATOM 1095 N N . ASP A 1 152 ? -5.743 -4.938 -8.934 1.00 86.12 152 ASP A N 1
ATOM 1096 C CA . ASP A 1 152 ? -5.365 -4.835 -10.354 1.00 86.12 152 ASP A CA 1
ATOM 1097 C C . ASP A 1 152 ? -4.431 -3.637 -10.663 1.00 86.12 152 ASP A C 1
ATOM 1099 O O . ASP A 1 152 ? -4.129 -3.352 -11.826 1.00 86.12 152 ASP A O 1
ATOM 1103 N N . ALA A 1 153 ? -3.986 -2.888 -9.645 1.00 91.06 153 ALA A N 1
ATOM 1104 C CA . ALA A 1 153 ? -3.156 -1.695 -9.815 1.00 91.06 153 ALA A CA 1
ATOM 1105 C C . ALA A 1 153 ? -1.651 -2.011 -9.881 1.00 91.06 153 ALA A C 1
ATOM 1107 O O . ALA A 1 153 ? -1.151 -2.899 -9.192 1.00 91.06 153 ALA A O 1
ATOM 1108 N N . LEU A 1 154 ? -0.908 -1.211 -10.659 1.00 91.88 154 LEU A N 1
ATOM 1109 C CA . LEU A 1 154 ? 0.533 -1.401 -10.859 1.00 91.88 154 LEU A CA 1
ATOM 1110 C C . LEU A 1 154 ? 1.327 -1.325 -9.546 1.00 91.88 154 LEU A C 1
ATOM 1112 O O . LEU A 1 154 ? 1.323 -0.309 -8.838 1.00 91.88 154 LEU A O 1
ATOM 1116 N N . GLN A 1 155 ? 2.073 -2.386 -9.255 1.00 91.06 155 GLN A N 1
ATOM 1117 C CA . GLN A 1 155 ? 2.831 -2.535 -8.022 1.00 91.06 155 GLN A CA 1
ATOM 1118 C C . GLN A 1 155 ? 4.121 -1.712 -8.077 1.00 91.06 155 GLN A C 1
ATOM 1120 O O . GLN A 1 155 ? 5.125 -2.115 -8.666 1.00 91.06 155 GLN A O 1
ATOM 1125 N N . LYS A 1 156 ? 4.126 -0.557 -7.396 1.00 90.12 156 LYS A N 1
ATOM 1126 C CA . LYS A 1 156 ? 5.291 0.350 -7.321 1.00 90.12 156 LYS A CA 1
ATOM 1127 C C . LYS A 1 156 ? 6.595 -0.352 -6.920 1.00 90.12 156 LYS A C 1
ATOM 1129 O O . LYS A 1 156 ? 7.644 -0.018 -7.453 1.00 90.12 156 LYS A O 1
ATOM 1134 N N . SER A 1 157 ? 6.535 -1.335 -6.023 1.00 92.88 157 SER A N 1
ATOM 1135 C CA . SER A 1 157 ? 7.690 -2.136 -5.588 1.00 92.88 157 SER A CA 1
ATOM 1136 C C . SER A 1 157 ? 8.273 -3.043 -6.679 1.00 92.88 157 SER A C 1
ATOM 1138 O O . SER A 1 157 ? 9.441 -3.410 -6.587 1.00 92.88 157 SER A O 1
ATOM 1140 N N . GLN A 1 158 ? 7.497 -3.389 -7.712 1.00 92.31 158 GLN A N 1
ATOM 1141 C CA . GLN A 1 158 ? 7.950 -4.195 -8.850 1.00 92.31 158 GLN A CA 1
ATOM 1142 C C . GLN A 1 158 ? 8.455 -3.353 -10.033 1.00 92.31 158 GLN A C 1
ATOM 1144 O O . GLN A 1 158 ? 8.959 -3.922 -10.999 1.00 92.31 158 GLN A O 1
ATOM 1149 N N . ASN A 1 159 ? 8.314 -2.020 -9.998 1.00 88.69 159 ASN A N 1
ATOM 1150 C CA . ASN A 1 159 ? 8.665 -1.111 -11.101 1.00 88.69 159 ASN A CA 1
ATOM 1151 C C . ASN A 1 159 ? 8.085 -1.536 -12.474 1.00 88.69 159 ASN A C 1
ATOM 1153 O O . ASN A 1 159 ? 8.740 -1.396 -13.506 1.00 88.69 159 ASN A O 1
ATOM 1157 N N . GLY A 1 160 ? 6.862 -2.081 -12.495 1.00 90.44 160 GLY A N 1
ATOM 1158 C CA . GLY A 1 160 ? 6.217 -2.588 -13.711 1.00 90.44 160 GLY A CA 1
ATOM 1159 C C . GLY A 1 160 ? 6.580 -4.033 -14.082 1.00 90.44 160 GLY A C 1
ATOM 1160 O O . GLY A 1 160 ? 6.214 -4.497 -15.165 1.00 90.44 160 GLY A O 1
ATOM 1161 N N . GLY A 1 161 ? 7.292 -4.770 -13.221 1.00 91.25 161 GLY A N 1
ATOM 1162 C CA . GLY A 1 161 ? 7.541 -6.208 -13.383 1.00 91.25 161 GLY A CA 1
ATOM 1163 C C . GLY A 1 161 ? 6.253 -7.021 -13.567 1.00 91.25 161 GLY A C 1
ATOM 1164 O O . GLY A 1 161 ? 6.207 -7.905 -14.422 1.00 91.25 161 GLY A O 1
ATOM 1165 N N . ASP A 1 162 ? 5.198 -6.609 -12.874 1.00 93.31 162 ASP A N 1
ATOM 1166 C CA . ASP A 1 162 ? 3.821 -7.105 -12.877 1.00 93.31 162 ASP A CA 1
ATOM 1167 C C . ASP A 1 162 ? 3.044 -6.885 -14.189 1.00 93.31 162 ASP A C 1
ATOM 1169 O O . ASP A 1 162 ? 2.054 -7.570 -14.433 1.00 93.31 162 ASP A O 1
ATOM 1173 N N . ILE A 1 163 ? 3.494 -5.985 -15.072 1.00 93.50 163 ILE A N 1
ATOM 1174 C CA . ILE A 1 163 ? 2.852 -5.729 -16.373 1.00 93.50 163 ILE A CA 1
ATOM 1175 C C . ILE A 1 163 ? 2.987 -6.977 -17.275 1.00 93.50 163 ILE A C 1
ATOM 1177 O O . ILE A 1 163 ? 4.120 -7.291 -17.659 1.00 93.50 163 ILE A O 1
ATOM 1181 N N . PRO A 1 164 ? 1.899 -7.666 -17.685 1.00 92.50 164 PRO A N 1
ATOM 1182 C CA . PRO A 1 164 ? 2.015 -8.932 -18.422 1.00 92.50 164 PRO A CA 1
ATOM 1183 C C . PRO A 1 164 ? 2.576 -8.764 -19.840 1.00 92.50 164 PRO A C 1
ATOM 1185 O O . PRO A 1 164 ? 3.464 -9.505 -20.249 1.00 92.50 164 PRO A O 1
ATOM 1188 N N . ASP A 1 165 ? 2.100 -7.749 -20.568 1.00 93.94 165 ASP A N 1
ATOM 1189 C CA . ASP A 1 165 ? 2.624 -7.346 -21.876 1.00 93.94 165 ASP A CA 1
ATOM 1190 C C . ASP A 1 165 ? 3.138 -5.905 -21.792 1.00 93.94 165 ASP A C 1
ATOM 1192 O O . ASP A 1 165 ? 2.382 -4.928 -21.844 1.00 93.94 165 ASP A O 1
ATOM 1196 N N . LYS A 1 166 ? 4.457 -5.789 -21.624 1.00 90.81 166 LYS A N 1
ATOM 1197 C CA . LYS A 1 166 ? 5.166 -4.512 -21.486 1.00 90.81 166 LYS A CA 1
ATOM 1198 C C . LYS A 1 166 ? 5.194 -3.723 -22.799 1.00 90.81 166 LYS A C 1
ATOM 1200 O O . LYS A 1 166 ? 5.201 -2.495 -22.755 1.00 90.81 166 LYS A O 1
ATOM 1205 N N . ASP A 1 167 ? 5.117 -4.387 -23.951 1.00 89.12 167 ASP A N 1
ATOM 1206 C CA . ASP A 1 167 ? 5.133 -3.730 -25.260 1.00 89.12 167 ASP A CA 1
ATOM 1207 C C . ASP A 1 167 ? 3.757 -3.151 -25.604 1.00 89.12 167 ASP A C 1
ATOM 1209 O O . ASP A 1 167 ? 3.662 -2.006 -26.053 1.00 89.12 167 ASP A O 1
ATOM 1213 N N . LEU A 1 168 ? 2.677 -3.890 -25.333 1.00 92.44 168 LEU A N 1
ATOM 1214 C CA . LEU A 1 168 ? 1.310 -3.377 -25.440 1.00 92.44 168 LEU A CA 1
ATOM 1215 C C . LEU A 1 168 ? 1.039 -2.266 -24.420 1.00 92.44 168 LEU A C 1
ATOM 1217 O O . LEU A 1 168 ? 0.368 -1.291 -24.761 1.00 92.44 168 LEU A O 1
ATOM 1221 N N . PHE A 1 169 ? 1.575 -2.370 -23.201 1.00 93.12 169 PHE A N 1
ATOM 1222 C CA . PHE A 1 169 ? 1.493 -1.300 -22.206 1.00 93.12 169 PHE A CA 1
ATOM 1223 C C . PHE A 1 169 ? 2.168 -0.015 -22.701 1.00 93.12 169 PHE A C 1
ATOM 1225 O O . PHE A 1 169 ? 1.505 1.018 -22.781 1.00 93.12 169 PHE A O 1
ATOM 1232 N N . VAL A 1 170 ? 3.440 -0.089 -23.115 1.00 92.12 170 VAL A N 1
ATOM 1233 C CA . VAL A 1 170 ? 4.209 1.056 -23.640 1.00 92.12 170 VAL A CA 1
ATOM 1234 C C . VAL A 1 170 ? 3.494 1.716 -24.826 1.00 92.12 170 VAL A C 1
ATOM 1236 O O . VAL A 1 170 ? 3.331 2.937 -24.832 1.00 92.12 170 VAL A O 1
ATOM 1239 N N . ARG A 1 171 ? 2.959 0.919 -25.767 1.00 91.19 171 ARG A N 1
ATOM 1240 C CA . ARG A 1 171 ? 2.130 1.415 -26.884 1.00 91.19 171 ARG A CA 1
ATOM 1241 C C . ARG A 1 171 ? 0.863 2.137 -26.413 1.00 91.19 171 ARG A C 1
ATOM 1243 O O . ARG A 1 171 ? 0.522 3.173 -26.973 1.00 91.19 171 ARG A O 1
ATOM 1250 N N . ARG A 1 172 ? 0.159 1.607 -25.405 1.00 93.81 172 ARG A N 1
ATOM 1251 C CA . ARG A 1 172 ? -1.092 2.189 -24.876 1.00 93.81 172 ARG A CA 1
ATOM 1252 C C . ARG A 1 172 ? -0.879 3.504 -24.128 1.00 93.81 172 ARG A C 1
ATOM 1254 O O . ARG A 1 172 ? -1.750 4.362 -24.203 1.00 93.81 172 ARG A O 1
ATOM 1261 N N . ILE A 1 173 ? 0.248 3.671 -23.433 1.00 94.50 173 ILE A N 1
ATOM 1262 C CA . ILE A 1 173 ? 0.569 4.919 -22.715 1.00 94.50 173 ILE A CA 1
ATOM 1263 C C . ILE A 1 173 ? 1.296 5.962 -23.583 1.00 94.50 173 ILE A C 1
ATOM 1265 O O . ILE A 1 173 ? 1.640 7.028 -23.083 1.00 94.50 173 ILE A O 1
ATOM 1269 N N . GLY A 1 174 ? 1.553 5.668 -24.864 1.00 91.31 174 GLY A N 1
ATOM 1270 C CA . GLY A 1 174 ? 2.266 6.572 -25.775 1.00 91.31 174 GLY A CA 1
ATOM 1271 C C . GLY A 1 174 ? 3.755 6.755 -25.452 1.00 91.31 174 GLY A C 1
ATOM 1272 O O . GLY A 1 174 ? 4.356 7.737 -25.881 1.00 91.31 174 GLY A O 1
ATOM 1273 N N . ALA A 1 175 ? 4.354 5.835 -24.692 1.00 90.00 175 ALA A N 1
ATOM 1274 C CA . ALA A 1 175 ? 5.771 5.878 -24.350 1.00 90.00 175 ALA A CA 1
ATOM 1275 C C . ALA A 1 175 ? 6.636 5.200 -25.427 1.00 90.00 175 ALA A C 1
ATOM 1277 O O . ALA A 1 175 ? 6.168 4.367 -26.203 1.00 90.00 175 ALA A O 1
ATOM 1278 N N . ALA A 1 176 ? 7.933 5.505 -25.418 1.00 81.00 176 ALA A N 1
ATOM 1279 C CA . ALA A 1 176 ? 8.953 4.682 -26.062 1.00 81.00 176 ALA A CA 1
ATOM 1280 C C . ALA A 1 176 ? 9.599 3.754 -25.021 1.00 81.00 176 ALA A C 1
ATOM 1282 O O . ALA A 1 176 ? 9.703 4.113 -23.845 1.00 81.00 176 ALA A O 1
ATOM 1283 N N . ARG A 1 177 ? 10.079 2.576 -25.440 1.00 75.62 177 ARG A N 1
ATOM 1284 C CA . ARG A 1 177 ? 11.010 1.806 -24.601 1.00 75.62 177 ARG A CA 1
ATOM 1285 C C . ARG A 1 177 ? 12.346 2.545 -24.561 1.00 75.62 177 ARG A C 1
ATOM 1287 O O . ARG A 1 177 ? 12.790 3.047 -25.591 1.00 75.62 177 ARG A O 1
ATOM 1294 N N . ALA A 1 178 ? 13.006 2.566 -23.407 1.00 74.50 178 ALA A N 1
ATOM 1295 C CA . ALA A 1 178 ? 14.430 2.871 -23.378 1.00 74.50 178 ALA A CA 1
ATOM 1296 C C . ALA A 1 178 ? 15.174 1.747 -24.118 1.00 74.50 178 ALA A C 1
ATOM 1298 O O . ALA A 1 178 ? 14.957 0.569 -23.830 1.00 74.50 178 ALA A O 1
ATOM 1299 N N . PHE A 1 179 ? 16.012 2.112 -25.085 1.00 71.25 179 PHE A N 1
ATOM 1300 C CA . PHE A 1 179 ? 16.876 1.179 -25.800 1.00 71.25 179 PHE A CA 1
ATOM 1301 C C . PHE A 1 179 ? 18.299 1.341 -25.271 1.00 71.25 179 PHE A C 1
ATOM 1303 O O . PHE A 1 179 ? 18.840 2.444 -25.301 1.00 71.25 179 PHE A O 1
ATOM 1310 N N . ASP A 1 180 ? 18.888 0.243 -24.805 1.00 67.94 180 ASP A N 1
ATOM 1311 C CA . ASP A 1 180 ? 20.333 0.123 -24.630 1.00 67.94 180 ASP A CA 1
ATOM 1312 C C . ASP A 1 180 ? 20.903 -0.630 -25.844 1.00 67.94 180 ASP A C 1
ATOM 1314 O O . ASP A 1 180 ? 20.252 -1.527 -26.391 1.00 67.94 180 ASP A O 1
ATOM 1318 N N . GLY A 1 181 ? 22.089 -0.242 -26.305 1.00 82.88 181 GLY A N 1
ATOM 1319 C CA . GLY A 1 181 ? 22.658 -0.712 -27.568 1.00 82.88 181 GLY A CA 1
ATOM 1320 C C . GLY A 1 181 ? 22.191 0.071 -28.805 1.00 82.88 181 GLY A C 1
ATOM 1321 O O . GLY A 1 181 ? 22.117 1.298 -28.793 1.00 82.88 181 GLY A O 1
ATOM 1322 N N . ALA A 1 182 ? 21.986 -0.631 -29.925 1.00 88.12 182 ALA A N 1
ATOM 1323 C CA . ALA A 1 182 ? 21.786 -0.012 -31.238 1.00 88.12 182 ALA A CA 1
ATOM 1324 C C . ALA A 1 182 ? 20.308 0.285 -31.542 1.00 88.12 182 ALA A C 1
ATOM 1326 O O . ALA A 1 182 ? 19.444 -0.579 -31.388 1.00 88.12 182 ALA A O 1
ATOM 1327 N N . VAL A 1 183 ? 20.033 1.488 -32.051 1.00 91.06 183 VAL A N 1
ATOM 1328 C CA . VAL A 1 183 ? 18.698 1.901 -32.509 1.00 91.06 183 VAL A CA 1
ATOM 1329 C C . VAL A 1 183 ? 18.576 1.642 -34.010 1.00 91.06 183 VAL A C 1
ATOM 1331 O O . VAL A 1 183 ? 19.462 2.022 -34.776 1.00 91.06 183 VAL A O 1
ATOM 1334 N N . ILE A 1 184 ? 17.474 1.009 -34.425 1.00 92.81 184 ILE A N 1
ATOM 1335 C CA . ILE A 1 184 ? 17.143 0.751 -35.833 1.00 92.81 184 ILE A CA 1
ATOM 1336 C C . ILE A 1 184 ? 15.870 1.520 -36.191 1.00 92.81 184 ILE A C 1
ATOM 1338 O O . ILE A 1 184 ? 14.784 1.208 -35.703 1.00 92.81 184 ILE A O 1
ATOM 1342 N N . GLU A 1 185 ? 16.007 2.507 -37.067 1.00 93.19 185 GLU A N 1
ATOM 1343 C CA . GLU A 1 185 ? 14.920 3.327 -37.595 1.00 93.19 185 GLU A CA 1
ATOM 1344 C C . GLU A 1 185 ? 14.569 2.833 -39.003 1.00 93.19 185 GLU A C 1
ATOM 1346 O O . GLU A 1 185 ? 15.392 2.922 -39.916 1.00 93.19 185 GLU A O 1
ATOM 1351 N N . VAL A 1 186 ? 13.356 2.306 -39.194 1.00 93.25 186 VAL A N 1
ATOM 1352 C CA . VAL A 1 186 ? 12.859 1.854 -40.505 1.00 93.25 186 VAL A CA 1
ATOM 1353 C C . VAL A 1 186 ? 11.822 2.854 -41.005 1.00 93.25 186 VAL A C 1
ATOM 1355 O O . VAL A 1 186 ? 10.765 3.020 -40.398 1.00 93.25 186 VAL A O 1
ATOM 1358 N N . MET A 1 187 ? 12.124 3.519 -42.116 1.00 94.88 187 MET A N 1
ATOM 1359 C CA . MET A 1 187 ? 11.293 4.555 -42.728 1.00 94.88 187 MET A CA 1
ATOM 1360 C C . MET A 1 187 ? 10.863 4.096 -44.122 1.00 94.88 187 MET A C 1
ATOM 1362 O O . MET A 1 187 ? 11.716 3.901 -44.984 1.00 94.88 187 MET A O 1
ATOM 1366 N N . GLY A 1 188 ? 9.558 3.934 -44.355 1.00 91.31 188 GLY A N 1
ATOM 1367 C CA . GLY A 1 188 ? 9.002 3.500 -45.643 1.00 91.31 188 GLY A CA 1
ATOM 1368 C C . GLY A 1 188 ? 8.219 2.187 -45.564 1.00 91.31 188 GLY A C 1
ATOM 1369 O O . GLY A 1 188 ? 7.624 1.862 -44.537 1.00 91.31 188 GLY A O 1
ATOM 1370 N N . VAL A 1 189 ? 8.187 1.447 -46.673 1.00 89.75 189 VAL A N 1
ATOM 1371 C CA . VAL A 1 189 ? 7.401 0.216 -46.872 1.00 89.75 189 VAL A CA 1
ATOM 1372 C C . VAL A 1 189 ? 8.245 -0.881 -47.531 1.00 89.75 189 VAL A C 1
ATOM 1374 O O . VAL A 1 189 ? 9.356 -0.635 -47.983 1.00 89.75 189 VAL A O 1
ATOM 1377 N N . ARG A 1 190 ? 7.724 -2.115 -47.612 1.00 81.62 190 ARG A N 1
ATOM 1378 C CA . ARG A 1 190 ? 8.484 -3.315 -48.031 1.00 81.62 190 ARG A CA 1
ATOM 1379 C C . ARG A 1 190 ? 9.267 -3.179 -49.352 1.00 81.62 190 ARG A C 1
ATOM 1381 O O . ARG A 1 190 ? 10.291 -3.833 -49.471 1.00 81.62 190 ARG A O 1
ATOM 1388 N N . GLY A 1 191 ? 8.780 -2.383 -50.308 1.00 84.25 191 GLY A N 1
ATOM 1389 C CA . GLY A 1 191 ? 9.422 -2.152 -51.612 1.00 84.25 191 GLY A CA 1
ATOM 1390 C C . GLY A 1 191 ? 9.988 -0.743 -51.820 1.00 84.25 191 GLY A C 1
ATOM 1391 O O . GLY A 1 191 ? 10.200 -0.365 -52.961 1.00 84.25 191 GLY A O 1
ATOM 1392 N N . ALA A 1 192 ? 10.143 0.055 -50.758 1.00 92.19 192 ALA A N 1
ATOM 1393 C CA . ALA A 1 192 ? 10.869 1.330 -50.756 1.00 92.19 192 ALA A CA 1
ATOM 1394 C C . ALA A 1 192 ? 11.089 1.757 -49.295 1.00 92.19 192 ALA A C 1
ATOM 1396 O O . ALA A 1 192 ? 10.139 2.173 -48.621 1.00 92.19 192 ALA A O 1
ATOM 1397 N N . MET A 1 193 ? 12.313 1.624 -48.780 1.00 93.62 193 MET A N 1
ATOM 1398 C CA . MET A 1 193 ? 12.648 1.940 -47.391 1.00 93.62 193 MET A CA 1
ATOM 1399 C C . MET A 1 193 ? 14.068 2.486 -47.207 1.00 93.62 193 MET A C 1
ATOM 1401 O O . MET A 1 193 ? 15.023 2.064 -47.854 1.00 93.62 193 MET A O 1
ATOM 1405 N N . THR A 1 194 ? 14.224 3.358 -46.215 1.00 94.94 194 THR A N 1
ATOM 1406 C CA . THR A 1 194 ? 15.517 3.654 -45.592 1.00 94.94 194 THR A CA 1
ATOM 1407 C C . THR A 1 194 ? 15.576 2.962 -44.234 1.00 94.94 194 THR A C 1
ATOM 1409 O O . THR A 1 194 ? 14.666 3.134 -43.420 1.00 94.94 194 THR A O 1
ATOM 1412 N N . ILE A 1 195 ? 16.645 2.208 -43.971 1.00 95.69 195 ILE A N 1
ATOM 1413 C CA . ILE A 1 195 ? 16.952 1.682 -42.633 1.00 95.69 195 ILE A CA 1
ATOM 1414 C C . ILE A 1 195 ? 18.191 2.408 -42.121 1.00 95.69 195 ILE A C 1
ATOM 1416 O O . ILE A 1 195 ? 19.264 2.284 -42.708 1.00 95.69 195 ILE A O 1
ATOM 1420 N N . ARG A 1 196 ? 18.055 3.142 -41.018 1.00 95.81 196 ARG A N 1
ATOM 1421 C CA . ARG A 1 196 ? 19.172 3.769 -40.305 1.00 95.81 196 ARG A CA 1
ATOM 1422 C C . ARG A 1 196 ? 19.465 2.972 -39.039 1.00 95.81 196 ARG A C 1
ATOM 1424 O O . ARG A 1 196 ? 18.582 2.766 -38.213 1.00 95.81 196 ARG A O 1
ATOM 1431 N N . VAL A 1 197 ? 20.706 2.523 -38.890 1.00 94.38 197 VAL A N 1
ATOM 1432 C CA . VAL A 1 197 ? 21.217 1.843 -37.696 1.00 94.38 197 VAL A CA 1
ATOM 1433 C C . VAL A 1 197 ? 22.221 2.764 -37.020 1.00 94.38 197 VAL A C 1
ATOM 1435 O O . VAL A 1 197 ? 23.275 3.054 -37.587 1.00 94.38 197 VAL A O 1
ATOM 1438 N N . THR A 1 198 ? 21.908 3.208 -35.807 1.00 91.50 198 THR A N 1
ATOM 1439 C CA . THR A 1 198 ? 22.799 4.026 -34.974 1.00 91.50 198 THR A CA 1
ATOM 1440 C C . THR A 1 198 ? 23.339 3.152 -33.846 1.00 91.50 198 THR A C 1
ATOM 1442 O O . THR A 1 198 ? 22.570 2.661 -33.020 1.00 91.50 198 THR A O 1
ATOM 1445 N N . THR A 1 199 ? 24.652 2.912 -33.830 1.00 90.75 199 THR A N 1
ATOM 1446 C CA . THR A 1 199 ? 25.305 2.036 -32.839 1.00 90.75 199 THR A CA 1
ATOM 1447 C C . THR A 1 199 ? 25.551 2.763 -31.509 1.00 90.75 199 THR A C 1
ATOM 1449 O O . THR A 1 199 ? 25.736 3.982 -31.535 1.00 90.75 199 THR A O 1
ATOM 1452 N N . PRO A 1 200 ? 25.645 2.053 -30.368 1.00 89.81 200 PRO A N 1
ATOM 1453 C CA . PRO A 1 200 ? 26.054 2.653 -29.097 1.00 89.81 200 PRO A CA 1
ATOM 1454 C C . PRO A 1 200 ? 27.471 3.248 -29.167 1.00 89.81 200 PRO A C 1
ATOM 1456 O O . PRO A 1 200 ? 28.278 2.900 -30.030 1.00 89.81 200 PRO A O 1
ATOM 1459 N N . THR A 1 201 ? 27.800 4.136 -28.228 1.00 88.06 201 THR A N 1
ATOM 1460 C CA . THR A 1 201 ? 29.122 4.787 -28.146 1.00 88.06 201 THR A CA 1
ATOM 1461 C C . THR A 1 201 ? 30.236 3.864 -27.643 1.00 88.06 201 THR A C 1
ATOM 1463 O O . THR A 1 201 ? 31.413 4.161 -27.844 1.00 88.06 201 THR A O 1
ATOM 1466 N N . THR A 1 202 ? 29.885 2.732 -27.027 1.00 87.81 202 THR A N 1
ATOM 1467 C CA . THR A 1 202 ? 30.808 1.708 -26.518 1.00 87.81 202 THR A CA 1
ATOM 1468 C C . THR A 1 202 ? 30.340 0.300 -26.901 1.00 87.81 202 THR A C 1
ATOM 1470 O O . THR A 1 202 ? 29.206 0.089 -27.325 1.00 87.81 202 THR A O 1
ATOM 1473 N N . THR A 1 203 ? 31.244 -0.675 -26.802 1.00 86.44 203 THR A N 1
ATOM 1474 C CA . THR A 1 203 ? 31.046 -2.056 -27.265 1.00 86.44 203 THR A CA 1
ATOM 1475 C C . THR A 1 203 ? 31.915 -3.003 -26.438 1.00 86.44 203 THR A C 1
ATOM 1477 O O . THR A 1 203 ? 33.073 -2.696 -26.161 1.00 86.44 203 THR A O 1
ATOM 1480 N N . SER A 1 204 ? 31.365 -4.146 -26.023 1.00 84.38 204 SER A N 1
ATOM 1481 C CA . SER A 1 204 ? 32.067 -5.169 -25.225 1.00 84.38 204 SER A CA 1
ATOM 1482 C C . SER A 1 204 ? 32.284 -6.490 -25.973 1.00 84.38 204 SER A C 1
ATOM 1484 O O . SER A 1 204 ? 33.041 -7.337 -25.509 1.00 84.38 204 SER A O 1
ATOM 1486 N N . GLY A 1 205 ? 31.644 -6.663 -27.136 1.00 82.56 205 GLY A N 1
ATOM 1487 C CA . GLY A 1 205 ? 31.643 -7.902 -27.926 1.00 82.56 205 GLY A CA 1
ATOM 1488 C C . GLY A 1 205 ? 32.261 -7.771 -29.322 1.00 82.56 205 GLY A C 1
ATOM 1489 O O . GLY A 1 205 ? 31.939 -8.564 -30.199 1.00 82.56 205 GLY A O 1
ATOM 1490 N N . GLY A 1 206 ? 33.080 -6.743 -29.569 1.00 81.19 206 GLY A N 1
ATOM 1491 C CA . GLY A 1 206 ? 33.731 -6.517 -30.870 1.00 81.19 206 GLY A CA 1
ATOM 1492 C C . GLY A 1 206 ? 32.832 -5.947 -31.978 1.00 81.19 206 GLY A C 1
ATOM 1493 O O . GLY A 1 206 ? 33.300 -5.760 -33.098 1.00 81.19 206 GLY A O 1
ATOM 1494 N N . GLY A 1 207 ? 31.563 -5.633 -31.689 1.00 85.06 207 GLY A N 1
ATOM 1495 C CA . GLY A 1 207 ? 30.699 -4.882 -32.607 1.00 85.06 207 GLY A CA 1
ATOM 1496 C C . GLY A 1 207 ? 31.180 -3.438 -32.793 1.00 85.06 207 GLY A C 1
ATOM 1497 O O . GLY A 1 207 ? 31.849 -2.899 -31.913 1.00 85.06 207 GLY A O 1
ATOM 1498 N N . VAL A 1 208 ? 30.834 -2.798 -33.912 1.00 86.94 208 VAL A N 1
ATOM 1499 C CA . VAL A 1 208 ? 31.242 -1.410 -34.202 1.00 86.94 208 VAL A CA 1
ATOM 1500 C C . VAL A 1 208 ? 30.511 -0.432 -33.274 1.00 86.94 208 VAL A C 1
ATOM 1502 O O . VAL A 1 208 ? 29.290 -0.496 -33.158 1.00 86.94 208 VAL A O 1
ATOM 1505 N N . ALA A 1 209 ? 31.257 0.474 -32.639 1.00 88.75 209 ALA A N 1
ATOM 1506 C CA . ALA A 1 209 ? 30.730 1.554 -31.802 1.00 88.75 209 ALA A CA 1
ATOM 1507 C C . ALA A 1 209 ? 30.849 2.920 -32.499 1.00 88.75 209 ALA A C 1
ATOM 1509 O O . ALA A 1 209 ? 31.682 3.098 -33.388 1.00 88.75 209 ALA A O 1
ATOM 1510 N N . SER A 1 210 ? 30.046 3.894 -32.059 1.00 88.50 210 SER A N 1
ATOM 1511 C CA . SER A 1 210 ? 30.030 5.287 -32.548 1.00 88.50 210 SER A CA 1
ATOM 1512 C C . SER A 1 210 ? 29.863 5.454 -34.071 1.00 88.50 210 SER A C 1
ATOM 1514 O O . SER A 1 210 ? 30.222 6.488 -34.630 1.00 88.50 210 SER A O 1
ATOM 1516 N N . ALA A 1 211 ? 29.295 4.458 -34.752 1.00 89.94 211 ALA A N 1
ATOM 1517 C CA . ALA A 1 211 ? 29.016 4.467 -36.181 1.00 89.94 211 ALA A CA 1
ATOM 1518 C C . ALA A 1 211 ? 27.517 4.627 -36.483 1.00 89.94 211 ALA A C 1
ATOM 1520 O O . ALA A 1 211 ? 26.638 4.303 -35.678 1.00 89.94 211 ALA A O 1
ATOM 1521 N N . GLN A 1 212 ? 27.236 5.077 -37.703 1.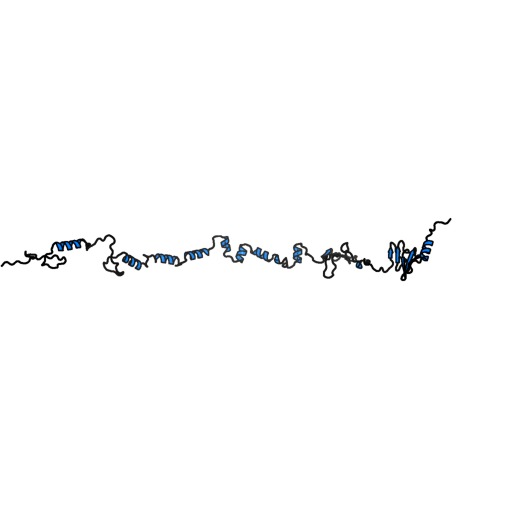00 93.12 212 GLN A N 1
ATOM 1522 C CA . GLN A 1 212 ? 25.914 5.008 -38.303 1.00 93.12 212 GLN A CA 1
ATOM 1523 C C . GLN A 1 212 ? 26.005 4.263 -39.636 1.00 93.12 212 GLN A C 1
ATOM 1525 O O . GLN A 1 212 ? 26.958 4.445 -40.399 1.00 93.12 212 GLN A O 1
ATOM 1530 N N . PHE A 1 213 ? 25.023 3.400 -39.883 1.00 94.56 213 PHE A N 1
ATOM 1531 C CA . PHE A 1 213 ? 24.875 2.663 -41.129 1.00 94.56 213 PHE A CA 1
ATOM 1532 C C . PHE A 1 213 ? 23.505 2.958 -41.725 1.00 94.56 213 PHE A C 1
ATOM 1534 O O . PHE A 1 213 ? 22.488 2.793 -41.050 1.00 94.56 213 PHE A O 1
ATOM 1541 N N . THR A 1 214 ? 23.477 3.353 -42.992 1.00 95.06 214 THR A N 1
ATOM 1542 C CA . THR A 1 214 ? 22.244 3.673 -43.711 1.00 95.06 214 THR A CA 1
ATOM 1543 C C . THR A 1 214 ? 22.090 2.723 -44.899 1.00 95.06 214 THR A C 1
ATOM 1545 O O . THR A 1 214 ? 22.907 2.726 -45.821 1.00 95.06 214 THR A O 1
ATOM 1548 N N . TYR A 1 215 ? 21.047 1.893 -44.875 1.00 95.06 215 TYR A N 1
ATOM 1549 C CA . TYR A 1 215 ? 20.547 1.153 -46.035 1.00 95.06 215 TYR A CA 1
ATOM 1550 C C . TYR A 1 215 ? 19.515 2.008 -46.755 1.00 95.06 215 TYR A C 1
ATOM 1552 O O . TYR A 1 215 ? 18.619 2.559 -46.111 1.00 95.06 215 TYR A O 1
ATOM 1560 N N . ILE A 1 216 ? 19.622 2.097 -48.077 1.00 93.38 216 ILE A N 1
ATOM 1561 C CA . ILE A 1 216 ? 18.656 2.808 -48.916 1.00 93.38 216 ILE A CA 1
ATOM 1562 C C . ILE A 1 216 ? 18.165 1.855 -49.997 1.00 93.38 216 ILE A C 1
ATOM 1564 O O . ILE A 1 216 ? 18.970 1.328 -50.766 1.00 93.38 216 ILE A O 1
ATOM 1568 N N . ASP A 1 217 ? 16.850 1.693 -50.064 1.00 92.94 217 ASP A N 1
ATOM 1569 C CA . ASP A 1 217 ? 16.115 1.054 -51.146 1.00 92.94 217 ASP A CA 1
ATOM 1570 C C . ASP A 1 217 ? 14.974 1.985 -51.575 1.00 92.94 217 ASP A C 1
ATOM 1572 O O . ASP A 1 217 ? 14.127 2.354 -50.762 1.00 92.94 217 ASP A O 1
ATOM 1576 N N . ASN A 1 218 ? 14.959 2.385 -52.845 1.00 90.31 218 ASN A N 1
ATOM 1577 C CA . ASN A 1 218 ? 13.928 3.261 -53.410 1.00 90.31 218 ASN A CA 1
ATOM 1578 C C . ASN A 1 218 ? 12.949 2.496 -54.323 1.00 90.31 218 ASN A C 1
ATOM 1580 O O . ASN A 1 218 ? 12.134 3.127 -54.995 1.00 90.31 218 ASN A O 1
ATOM 1584 N N . GLY A 1 219 ? 13.021 1.160 -54.346 1.00 87.75 219 GLY A N 1
ATOM 1585 C CA . GLY A 1 219 ? 12.166 0.291 -55.147 1.00 87.75 219 GLY A CA 1
ATOM 1586 C C . GLY A 1 219 ? 12.697 -0.012 -56.547 1.00 87.75 219 GLY A C 1
ATOM 1587 O O . GLY A 1 219 ? 13.886 0.136 -56.842 1.00 87.75 219 GLY A O 1
ATOM 1588 N N . ASP A 1 220 ? 11.792 -0.482 -57.406 1.00 89.38 220 ASP A N 1
ATOM 1589 C CA . ASP A 1 220 ? 12.117 -1.053 -58.715 1.00 89.38 220 ASP A CA 1
ATOM 1590 C C . ASP A 1 220 ? 13.003 -0.130 -59.572 1.00 89.38 220 ASP A C 1
ATOM 1592 O O . ASP A 1 220 ? 12.708 1.045 -59.791 1.00 89.38 220 ASP A O 1
ATOM 1596 N N . GLY A 1 221 ? 14.106 -0.688 -60.081 1.00 84.50 221 GLY A N 1
ATOM 1597 C CA . GLY A 1 221 ? 15.094 0.028 -60.894 1.00 84.50 221 GLY A CA 1
ATOM 1598 C C . GLY A 1 221 ? 16.256 0.652 -60.112 1.00 84.50 221 GLY A C 1
ATOM 1599 O O . GLY A 1 221 ? 17.243 1.051 -60.731 1.00 84.50 221 GLY A O 1
ATOM 1600 N N . TYR A 1 222 ? 16.204 0.689 -58.777 1.00 86.81 222 TYR A N 1
ATOM 1601 C CA . TYR A 1 222 ? 17.349 1.073 -57.946 1.00 86.81 222 TYR A CA 1
ATOM 1602 C C . TYR A 1 222 ? 18.201 -0.141 -57.552 1.00 86.81 222 TYR A C 1
ATOM 1604 O O . TYR A 1 222 ? 17.717 -1.265 -57.452 1.00 86.81 222 TYR A O 1
ATOM 1612 N N . SER A 1 223 ? 19.493 0.097 -57.303 1.00 89.94 223 SER A N 1
ATOM 1613 C CA . SER A 1 223 ? 20.387 -0.876 -56.666 1.00 89.94 223 SER A CA 1
ATOM 1614 C C . SER A 1 223 ? 20.474 -0.545 -55.172 1.00 89.94 223 SER A C 1
ATOM 1616 O O . SER A 1 223 ? 21.112 0.457 -54.822 1.00 89.94 223 SER A O 1
ATOM 1618 N N . PRO A 1 224 ? 19.788 -1.296 -54.290 1.00 92.00 224 PRO A N 1
ATOM 1619 C CA . PRO A 1 224 ? 19.773 -0.997 -52.868 1.00 92.00 224 PRO A CA 1
ATOM 1620 C C . PRO A 1 224 ? 21.084 -1.421 -52.200 1.00 92.00 224 PRO A C 1
ATOM 1622 O O . PRO A 1 224 ? 21.762 -2.349 -52.643 1.00 92.00 224 PRO A O 1
ATOM 1625 N N . GLY A 1 225 ? 21.457 -0.758 -51.105 1.00 92.81 225 GLY A N 1
ATOM 1626 C CA . GLY A 1 225 ? 22.711 -1.089 -50.432 1.00 92.81 225 GLY A CA 1
ATOM 1627 C C . GLY A 1 225 ? 22.982 -0.339 -49.136 1.00 92.81 225 GLY A C 1
ATOM 1628 O O . GLY A 1 225 ? 22.477 0.761 -48.906 1.00 92.81 225 GLY A O 1
ATOM 1629 N N . TRP A 1 226 ? 23.820 -0.960 -48.304 1.00 94.69 226 TRP A N 1
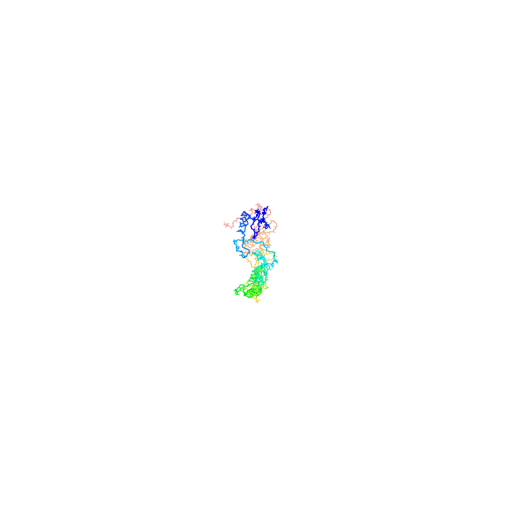ATOM 1630 C CA . TRP A 1 226 ? 24.338 -0.400 -47.058 1.00 94.69 226 TRP A CA 1
ATOM 1631 C C . TRP A 1 226 ? 25.479 0.585 -47.307 1.00 94.69 226 TRP A C 1
ATOM 1633 O O . TRP A 1 226 ? 26.340 0.363 -48.158 1.00 94.69 226 TRP A O 1
ATOM 1643 N N . ARG A 1 227 ? 25.514 1.653 -46.509 1.00 91.62 227 ARG A N 1
ATOM 1644 C CA . ARG A 1 227 ? 26.581 2.661 -46.468 1.00 91.62 227 ARG A CA 1
ATOM 1645 C C . ARG A 1 227 ? 26.950 2.916 -45.007 1.00 91.62 227 ARG A C 1
ATOM 1647 O O . ARG A 1 227 ? 26.070 2.861 -44.151 1.00 91.62 227 ARG A O 1
ATOM 1654 N N . ARG A 1 228 ? 28.228 3.177 -44.714 1.00 91.56 228 ARG A N 1
ATOM 1655 C CA . ARG A 1 228 ? 28.696 3.631 -43.391 1.00 91.56 228 ARG A CA 1
ATOM 1656 C C . ARG A 1 228 ? 28.925 5.137 -43.458 1.00 91.56 228 ARG A C 1
ATOM 1658 O O . ARG A 1 228 ? 29.663 5.602 -44.323 1.00 91.56 228 ARG A O 1
ATOM 1665 N N . ASP A 1 229 ? 28.294 5.877 -42.557 1.00 90.88 229 ASP A N 1
ATOM 1666 C CA . ASP A 1 229 ? 28.310 7.337 -42.569 1.00 90.88 229 ASP A CA 1
ATOM 1667 C C . ASP A 1 229 ? 29.510 7.864 -41.764 1.00 90.88 229 ASP A C 1
ATOM 1669 O O . ASP A 1 229 ? 29.536 7.816 -40.529 1.00 90.88 229 ASP A O 1
ATOM 1673 N N . TYR A 1 230 ? 30.534 8.346 -42.473 1.00 90.25 230 TYR A N 1
ATOM 1674 C CA . TYR A 1 230 ? 31.740 8.930 -41.880 1.00 90.25 230 TYR A CA 1
ATOM 1675 C C . TYR A 1 230 ? 31.586 10.434 -41.621 1.00 90.25 230 TYR A C 1
ATOM 1677 O O . TYR A 1 230 ? 30.925 11.148 -42.373 1.00 90.25 230 TYR A O 1
ATOM 1685 N N . ASN A 1 231 ? 32.215 10.926 -40.555 1.00 86.00 231 ASN A N 1
ATOM 1686 C CA . ASN A 1 231 ? 32.211 12.335 -40.160 1.00 86.00 231 ASN A CA 1
ATOM 1687 C C . ASN A 1 231 ? 33.470 12.673 -39.332 1.00 86.00 231 ASN A C 1
ATOM 1689 O O . ASN A 1 231 ? 34.373 11.852 -39.195 1.00 86.00 231 ASN A O 1
ATOM 1693 N N . THR A 1 232 ? 33.549 13.884 -38.775 1.00 86.94 232 THR A N 1
ATOM 1694 C CA . THR A 1 232 ? 34.707 14.353 -37.988 1.00 86.94 232 THR A CA 1
ATOM 1695 C C . THR A 1 232 ? 34.978 13.546 -36.712 1.00 86.94 232 THR A C 1
ATOM 1697 O O . THR A 1 232 ? 36.113 13.563 -36.237 1.00 86.94 232 THR A O 1
ATOM 1700 N N . VAL A 1 233 ? 33.981 12.829 -36.178 1.00 81.56 233 VAL A N 1
ATOM 1701 C CA . VAL A 1 233 ? 34.088 11.969 -34.985 1.00 81.56 233 VAL A CA 1
ATOM 1702 C C . VAL A 1 233 ? 34.220 10.491 -35.378 1.00 81.56 233 VAL A C 1
ATOM 1704 O O .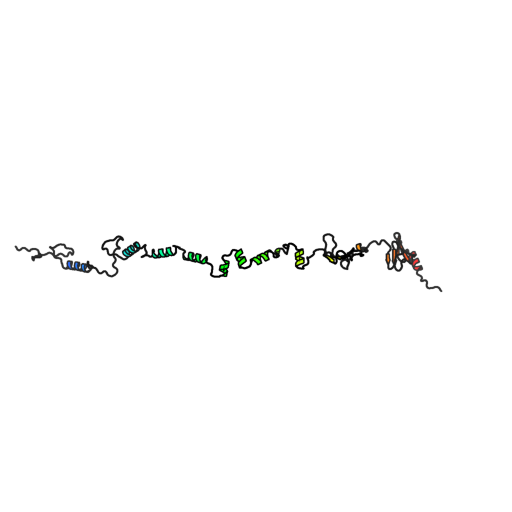 VAL A 1 233 ? 35.133 9.815 -34.914 1.00 81.56 233 VAL A O 1
ATOM 1707 N N . ASN A 1 234 ? 33.361 9.992 -36.275 1.00 83.50 234 ASN A N 1
ATOM 1708 C CA . ASN A 1 234 ? 33.486 8.664 -36.892 1.00 83.50 234 ASN A CA 1
ATOM 1709 C C . ASN A 1 234 ? 34.290 8.774 -38.195 1.00 83.50 234 ASN A C 1
ATOM 1711 O O . ASN A 1 234 ? 33.716 8.799 -39.285 1.00 83.50 234 ASN A O 1
ATOM 1715 N N . GLN A 1 235 ? 35.612 8.880 -38.082 1.00 86.81 235 GLN A N 1
ATOM 1716 C CA . GLN A 1 235 ? 36.512 8.915 -39.238 1.00 86.81 235 GLN A CA 1
ATOM 1717 C C . GLN A 1 235 ? 36.775 7.490 -39.769 1.00 86.81 235 GLN A C 1
ATOM 1719 O O . GLN A 1 235 ? 36.779 6.539 -38.981 1.00 86.81 235 GLN A O 1
ATOM 1724 N N . PRO A 1 236 ? 36.998 7.306 -41.083 1.00 88.12 236 PRO A N 1
ATOM 1725 C CA . PRO A 1 236 ? 37.451 6.027 -41.620 1.00 88.12 236 PRO A CA 1
ATOM 1726 C C . PRO A 1 236 ? 38.887 5.748 -41.160 1.00 88.12 236 PRO A C 1
ATOM 1728 O O . PRO A 1 236 ? 39.706 6.662 -41.037 1.00 88.12 236 PRO A O 1
ATOM 1731 N N . SER A 1 237 ? 39.214 4.483 -40.910 1.00 84.75 237 SER A N 1
ATOM 1732 C CA . SER A 1 237 ? 40.574 4.102 -40.527 1.00 84.75 237 SER A CA 1
ATOM 1733 C C . SER A 1 237 ? 41.563 4.273 -41.686 1.00 84.75 237 SER A C 1
ATOM 1735 O O . SER A 1 237 ? 41.200 4.204 -42.862 1.00 84.75 237 SER A O 1
ATOM 1737 N N . ALA A 1 238 ? 42.852 4.423 -41.364 1.00 84.94 238 ALA A N 1
ATOM 1738 C CA . ALA A 1 238 ? 43.909 4.490 -42.378 1.00 84.94 238 ALA A CA 1
ATOM 1739 C C . ALA A 1 238 ? 43.924 3.252 -43.301 1.00 84.94 238 ALA A C 1
ATOM 1741 O O . ALA A 1 238 ? 44.234 3.379 -44.482 1.00 84.94 238 ALA A O 1
ATOM 1742 N N . GLY A 1 239 ? 43.530 2.078 -42.786 1.00 84.12 239 GLY A N 1
ATOM 1743 C CA . GLY A 1 239 ? 43.369 0.855 -43.577 1.00 84.12 239 GLY A CA 1
ATOM 1744 C C . GLY A 1 239 ? 42.180 0.905 -44.541 1.00 84.12 239 GLY A C 1
ATOM 1745 O O . GLY A 1 239 ? 42.333 0.523 -45.696 1.00 84.12 239 GLY A O 1
ATOM 1746 N N . GLU A 1 240 ? 41.026 1.428 -44.109 1.00 86.31 240 GLU A N 1
ATOM 1747 C CA . GLU A 1 240 ? 39.843 1.615 -44.970 1.00 86.31 240 GLU A CA 1
ATOM 1748 C C . GLU A 1 240 ? 40.093 2.631 -46.100 1.00 86.31 240 GLU A C 1
ATOM 1750 O O . GLU A 1 240 ? 39.536 2.482 -47.185 1.00 86.31 240 GLU A O 1
ATOM 1755 N N . MET A 1 241 ? 40.950 3.633 -45.871 1.00 89.25 241 MET A N 1
ATOM 1756 C CA . MET A 1 241 ? 41.291 4.669 -46.861 1.00 89.25 241 MET A CA 1
ATOM 1757 C C . MET A 1 241 ? 42.551 4.380 -47.692 1.00 89.25 241 MET A C 1
ATOM 1759 O O . MET A 1 241 ? 42.871 5.163 -48.584 1.00 89.25 241 MET A O 1
ATOM 1763 N N . GLY A 1 242 ? 43.311 3.321 -47.385 1.00 87.25 242 GLY A N 1
ATOM 1764 C CA . GLY A 1 242 ? 44.630 3.082 -47.990 1.00 87.25 242 GLY A CA 1
ATOM 1765 C C . GLY A 1 242 ? 45.670 4.175 -47.683 1.00 87.25 242 GLY A C 1
ATOM 1766 O O . GLY A 1 242 ? 46.602 4.378 -48.460 1.00 87.25 242 GLY A O 1
ATOM 1767 N N . ALA A 1 243 ? 45.505 4.907 -46.579 1.00 89.3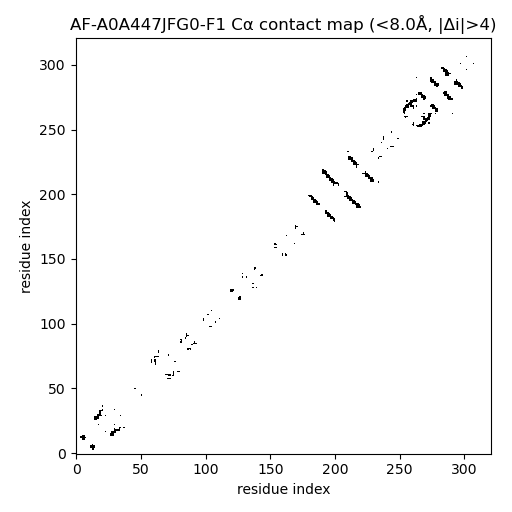1 243 ALA A N 1
ATOM 1768 C CA . ALA A 1 243 ? 46.347 6.044 -46.224 1.00 89.31 243 ALA A CA 1
ATOM 1769 C C . ALA A 1 243 ? 47.740 5.606 -45.736 1.00 89.31 243 ALA A C 1
ATOM 1771 O O . ALA A 1 243 ? 47.886 4.622 -45.006 1.00 89.31 243 ALA A O 1
ATOM 1772 N N . LEU A 1 244 ? 48.775 6.374 -46.096 1.00 88.56 244 LEU A N 1
ATOM 1773 C CA . LEU A 1 244 ? 50.140 6.127 -45.634 1.00 88.56 244 LEU A CA 1
ATOM 1774 C C . LEU A 1 244 ? 50.248 6.359 -44.116 1.00 88.56 244 LEU A C 1
ATOM 1776 O O . LEU A 1 244 ? 49.752 7.351 -43.585 1.00 88.56 244 LEU A O 1
ATOM 1780 N N . SER A 1 245 ? 50.916 5.441 -43.416 1.00 86.81 245 SER A N 1
ATOM 1781 C CA . SER A 1 245 ? 51.101 5.513 -41.963 1.00 86.81 245 SER A CA 1
ATOM 1782 C C . SER A 1 245 ? 51.987 6.697 -41.550 1.00 86.81 245 SER A C 1
ATOM 1784 O O . SER A 1 245 ? 53.042 6.937 -42.140 1.00 86.81 245 SER A O 1
ATOM 1786 N N . VAL A 1 246 ? 51.595 7.390 -40.473 1.00 88.25 246 VAL A N 1
ATOM 1787 C CA . VAL A 1 246 ? 52.365 8.497 -39.868 1.00 8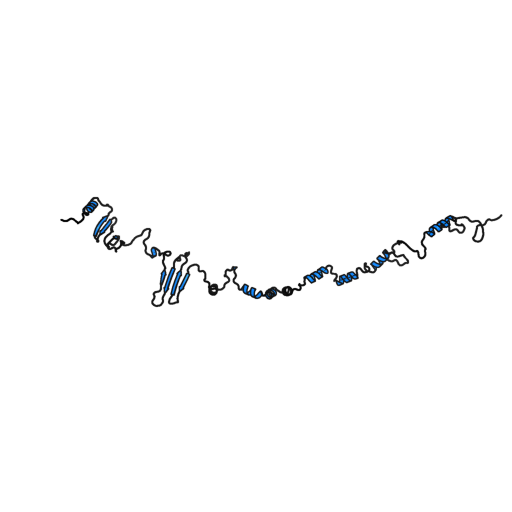8.25 246 VAL A CA 1
ATOM 1788 C C . VAL A 1 246 ? 53.713 8.053 -39.288 1.00 88.25 246 VAL A C 1
ATOM 1790 O O . VAL A 1 246 ? 54.629 8.860 -39.189 1.00 88.25 246 VAL A O 1
ATOM 1793 N N . ASN A 1 247 ? 53.869 6.761 -38.980 1.00 88.56 247 ASN A N 1
ATOM 1794 C CA . ASN A 1 247 ? 55.139 6.154 -38.565 1.00 88.56 247 ASN A CA 1
ATOM 1795 C C . ASN A 1 247 ? 56.030 5.785 -39.772 1.00 88.56 247 ASN A C 1
ATOM 1797 O O . ASN A 1 247 ? 56.949 4.978 -39.649 1.00 88.56 247 ASN A O 1
ATOM 1801 N N . GLY A 1 248 ? 55.721 6.323 -40.956 1.00 82.88 248 GLY A N 1
ATOM 1802 C CA . GLY A 1 248 ? 56.286 5.902 -42.232 1.00 82.88 248 GLY A CA 1
ATOM 1803 C C . GLY A 1 248 ? 55.608 4.655 -42.806 1.00 82.88 248 GLY A C 1
ATOM 1804 O O . GLY A 1 248 ? 54.738 4.029 -42.193 1.00 82.88 248 GLY A O 1
ATOM 1805 N N . GLY A 1 249 ? 56.016 4.302 -44.023 1.00 86.19 249 GLY A N 1
ATOM 1806 C CA . GLY A 1 249 ? 55.536 3.147 -44.775 1.00 86.19 249 GLY A CA 1
ATOM 1807 C C . GLY A 1 249 ? 56.236 3.047 -46.131 1.00 86.19 249 GLY A C 1
ATOM 1808 O O . GLY A 1 249 ? 57.032 3.914 -46.491 1.00 86.19 249 GLY A O 1
ATOM 1809 N N . ARG A 1 250 ? 55.945 1.990 -46.893 1.00 86.75 250 ARG A N 1
ATOM 1810 C CA . ARG A 1 250 ? 56.533 1.754 -48.219 1.00 86.75 250 ARG A CA 1
ATOM 1811 C C . ARG A 1 250 ? 55.544 2.125 -49.322 1.00 86.75 250 ARG A C 1
ATOM 1813 O O . ARG A 1 250 ? 54.538 1.443 -49.496 1.00 86.75 250 ARG A O 1
ATOM 1820 N N . LEU A 1 251 ? 55.874 3.150 -50.106 1.00 87.38 251 LEU A N 1
ATOM 1821 C CA . LEU A 1 251 ? 55.237 3.383 -51.402 1.00 87.38 251 LEU A CA 1
ATOM 1822 C C . LEU A 1 251 ? 55.742 2.322 -52.393 1.00 87.38 251 LEU A C 1
ATOM 1824 O O . LEU A 1 251 ? 56.947 2.127 -52.538 1.00 87.38 251 LEU A O 1
ATOM 1828 N N . ASN A 1 252 ? 54.825 1.611 -53.049 1.00 80.69 252 ASN A N 1
ATOM 1829 C CA . ASN A 1 252 ? 55.144 0.618 -54.080 1.00 80.69 252 ASN A CA 1
ATOM 1830 C C . ASN A 1 252 ? 54.882 1.210 -55.469 1.00 80.69 252 ASN A C 1
ATOM 1832 O O . ASN A 1 252 ? 53.946 0.815 -56.158 1.00 80.69 252 ASN A O 1
ATOM 1836 N N . GLY A 1 253 ? 55.693 2.194 -55.844 1.00 84.94 253 GLY A N 1
ATOM 1837 C CA . GLY A 1 253 ? 55.572 2.914 -57.105 1.00 84.94 253 GLY A CA 1
ATOM 1838 C C . GLY A 1 253 ? 56.307 4.250 -57.074 1.00 84.94 253 GLY A C 1
ATOM 1839 O O . GLY A 1 253 ? 56.877 4.641 -56.055 1.00 84.94 253 GLY A O 1
ATOM 1840 N N . SER A 1 254 ? 56.266 4.942 -58.204 1.00 90.25 254 SER A N 1
ATOM 1841 C CA . SER A 1 254 ? 56.870 6.253 -58.415 1.00 90.25 254 SER A CA 1
ATOM 1842 C C . SER A 1 254 ? 55.969 7.382 -57.906 1.00 90.25 254 SER A C 1
ATOM 1844 O O . SER A 1 254 ? 54.771 7.381 -58.186 1.00 90.25 254 SER A O 1
ATOM 1846 N N . LEU A 1 255 ? 56.534 8.365 -57.199 1.00 93.81 255 LEU A N 1
ATOM 1847 C CA . LEU A 1 255 ? 55.799 9.508 -56.645 1.00 93.81 255 LEU A CA 1
ATOM 1848 C C . LEU A 1 255 ? 55.841 10.710 -57.601 1.00 93.81 255 LEU A C 1
ATOM 1850 O O . LEU A 1 255 ? 56.913 11.104 -58.055 1.00 93.81 255 LEU A O 1
ATOM 1854 N N . GLY A 1 256 ? 54.692 11.316 -57.886 1.00 94.06 256 GLY A N 1
ATOM 1855 C CA . GLY A 1 256 ? 54.597 12.574 -58.629 1.00 94.06 256 GLY A CA 1
ATOM 1856 C C . GLY A 1 256 ? 54.116 13.716 -57.737 1.00 94.06 256 GLY A C 1
ATOM 1857 O O . GLY A 1 256 ? 53.188 13.534 -56.949 1.00 94.06 256 GLY A O 1
ATOM 1858 N N . ILE A 1 257 ? 54.753 14.886 -57.831 1.00 94.81 257 ILE A N 1
ATOM 1859 C CA . ILE A 1 257 ? 54.379 16.090 -57.076 1.00 94.81 257 ILE A CA 1
ATOM 1860 C C . ILE A 1 257 ? 53.858 17.144 -58.061 1.00 94.81 257 ILE A C 1
ATOM 1862 O O . ILE A 1 257 ? 54.631 17.824 -58.733 1.00 94.81 257 ILE A O 1
ATOM 1866 N N . GLY A 1 258 ? 52.528 17.260 -58.146 1.00 93.50 258 GLY A N 1
ATOM 1867 C CA . GLY A 1 258 ? 51.829 18.176 -59.062 1.00 93.50 258 GLY A CA 1
ATOM 1868 C C . GLY A 1 258 ? 51.703 17.683 -60.511 1.00 93.50 258 GLY A C 1
ATOM 1869 O O . GLY A 1 258 ? 51.200 18.416 -61.354 1.00 93.50 258 GLY A O 1
ATOM 1870 N N . THR A 1 259 ? 52.154 16.461 -60.796 1.00 94.00 259 THR A N 1
ATOM 1871 C CA . THR A 1 259 ? 52.281 15.873 -62.138 1.00 94.00 259 THR A CA 1
ATOM 1872 C C . THR A 1 259 ? 52.358 14.345 -62.029 1.00 94.00 259 THR A C 1
ATOM 1874 O O . THR A 1 259 ? 52.730 13.831 -60.971 1.00 94.00 259 THR A O 1
ATOM 1877 N N . ASP A 1 260 ? 52.023 13.617 -63.097 1.00 95.44 260 ASP A N 1
ATOM 1878 C CA . ASP A 1 260 ? 52.283 12.172 -63.202 1.00 95.44 260 ASP A CA 1
ATOM 1879 C C . ASP A 1 260 ? 53.795 11.889 -63.257 1.00 95.44 260 ASP A C 1
ATOM 1881 O O . ASP A 1 260 ? 54.582 12.775 -63.571 1.00 95.44 260 ASP A O 1
ATOM 1885 N N . ASN A 1 261 ? 54.228 10.655 -62.982 1.00 95.56 261 ASN A N 1
ATOM 1886 C CA . ASN A 1 261 ? 55.650 10.285 -62.994 1.00 95.56 261 ASN A CA 1
ATOM 1887 C C . ASN A 1 261 ? 55.990 9.352 -64.166 1.00 95.56 261 ASN A C 1
ATOM 1889 O O . ASN A 1 261 ? 55.723 8.151 -64.113 1.00 95.56 261 ASN A O 1
ATOM 1893 N N . ALA A 1 262 ? 56.611 9.910 -65.209 1.00 95.06 262 ALA A N 1
ATOM 1894 C CA . ALA A 1 262 ? 57.080 9.181 -66.386 1.00 95.06 262 ALA A CA 1
ATOM 1895 C C . ALA A 1 262 ? 58.493 8.588 -66.211 1.00 95.06 262 ALA A C 1
ATOM 1897 O O . ALA A 1 262 ? 58.823 7.618 -66.893 1.00 95.06 262 ALA A O 1
ATOM 1898 N N . LEU A 1 263 ? 59.306 9.086 -65.264 1.00 93.75 263 LEU A N 1
ATOM 1899 C CA . LEU A 1 263 ? 60.594 8.456 -64.920 1.00 93.75 263 LEU A CA 1
ATOM 1900 C C . LEU A 1 263 ? 60.406 7.013 -64.428 1.00 93.75 263 LEU A C 1
ATOM 1902 O O . LEU A 1 263 ? 61.239 6.150 -64.715 1.00 93.75 263 LEU A O 1
ATOM 1906 N N . GLY A 1 264 ? 59.336 6.756 -63.669 1.00 92.25 264 GLY A N 1
ATOM 1907 C CA . GLY A 1 264 ? 58.899 5.433 -63.225 1.00 92.25 264 GLY A CA 1
ATOM 1908 C C . GLY A 1 264 ? 59.838 4.694 -62.256 1.00 92.25 264 GLY A C 1
ATOM 1909 O O . GLY A 1 264 ? 60.987 5.075 -62.002 1.00 92.25 264 GLY A O 1
ATOM 1910 N N . GLY A 1 265 ? 59.350 3.570 -61.725 1.00 91.50 265 GLY A N 1
ATOM 1911 C CA . GLY A 1 265 ? 60.066 2.769 -60.728 1.00 91.50 265 GLY A CA 1
ATOM 1912 C C . GLY A 1 265 ? 60.195 3.500 -59.387 1.00 91.50 265 GLY A C 1
ATOM 1913 O O . GLY A 1 265 ? 59.241 4.109 -58.917 1.00 91.50 265 GLY A O 1
ATOM 1914 N N . ASN A 1 266 ? 61.373 3.442 -58.767 1.00 93.69 266 ASN A N 1
ATOM 1915 C CA . ASN A 1 266 ? 61.655 4.145 -57.514 1.00 93.69 266 ASN A CA 1
ATOM 1916 C C . ASN A 1 266 ? 62.125 5.583 -57.819 1.00 93.69 266 ASN A C 1
ATOM 1918 O O . ASN A 1 266 ? 63.328 5.845 -57.891 1.00 93.69 266 ASN A O 1
ATOM 1922 N N . SER A 1 267 ? 61.186 6.503 -58.047 1.00 94.75 267 SER A N 1
ATOM 1923 C CA . SER A 1 267 ? 61.460 7.900 -58.424 1.00 94.75 267 SER A CA 1
ATOM 1924 C C . SER A 1 267 ? 60.519 8.903 -57.747 1.00 94.75 267 SER A C 1
ATOM 1926 O O . SER A 1 267 ? 59.429 8.549 -57.294 1.00 94.75 267 SER A O 1
ATOM 1928 N N . ILE A 1 268 ? 60.942 10.169 -57.718 1.00 96.31 268 ILE A N 1
ATOM 1929 C CA . ILE A 1 268 ? 60.149 11.336 -57.314 1.00 96.31 268 ILE A CA 1
ATOM 1930 C C . ILE A 1 268 ? 60.305 12.402 -58.405 1.00 96.31 268 ILE A C 1
ATOM 1932 O O . ILE A 1 268 ? 61.431 12.825 -58.658 1.00 96.31 268 ILE A O 1
ATOM 1936 N N . VAL A 1 269 ? 59.208 12.846 -59.024 1.00 96.38 269 VAL A N 1
ATOM 1937 C CA . VAL A 1 269 ? 59.208 13.968 -59.991 1.00 96.38 269 VAL A CA 1
ATOM 1938 C C . VAL A 1 269 ? 58.492 15.193 -59.439 1.00 96.38 269 VAL A C 1
ATOM 1940 O O . VAL A 1 269 ? 57.613 15.074 -58.580 1.00 96.38 269 VAL A O 1
ATOM 1943 N N . PHE A 1 270 ? 58.876 16.368 -59.932 1.00 95.50 270 PHE A N 1
ATOM 1944 C CA . PHE A 1 270 ? 58.311 17.654 -59.537 1.00 95.50 270 PHE A CA 1
ATOM 1945 C C . PHE A 1 270 ? 58.464 18.685 -60.663 1.00 95.50 270 PHE A C 1
ATOM 1947 O O . PHE A 1 270 ? 59.517 18.790 -61.285 1.00 95.50 270 PHE A O 1
ATOM 1954 N N . GLY A 1 271 ? 57.415 19.479 -60.895 1.00 94.62 271 GLY A N 1
ATOM 1955 C CA . GLY A 1 271 ? 57.344 20.438 -62.003 1.00 94.62 271 GLY A CA 1
ATOM 1956 C C . GLY A 1 271 ? 56.688 19.831 -63.243 1.00 94.62 271 GLY A C 1
ATOM 1957 O O . GLY A 1 271 ? 55.558 20.188 -63.563 1.00 94.62 271 GLY A O 1
ATOM 1958 N N . ASP A 1 272 ? 57.366 18.884 -63.887 1.00 93.56 272 ASP A N 1
ATOM 1959 C CA . ASP A 1 272 ? 56.872 18.104 -65.029 1.00 93.56 272 ASP A CA 1
ATOM 1960 C C . ASP A 1 272 ? 57.041 16.591 -64.777 1.00 93.56 272 ASP A C 1
ATOM 1962 O O . ASP A 1 272 ? 57.473 16.165 -63.702 1.00 93.56 272 ASP A O 1
ATOM 1966 N N . ASN A 1 273 ? 56.610 15.750 -65.721 1.00 96.44 273 ASN A N 1
ATOM 1967 C CA . ASN A 1 273 ? 56.548 14.302 -65.512 1.00 96.44 273 ASN A CA 1
ATOM 1968 C C . ASN A 1 273 ? 57.888 13.564 -65.670 1.00 96.44 273 ASN A C 1
ATOM 1970 O O . ASN A 1 273 ? 57.948 12.372 -65.347 1.00 96.44 273 ASN A O 1
ATOM 1974 N N . ASP A 1 274 ? 58.951 14.230 -66.122 1.00 95.50 274 ASP A N 1
ATOM 1975 C CA . ASP A 1 274 ? 60.247 13.616 -66.425 1.00 95.50 274 ASP A CA 1
ATOM 1976 C C . ASP A 1 274 ? 61.474 14.379 -65.862 1.00 95.50 274 ASP A C 1
ATOM 1978 O O . ASP A 1 274 ? 62.623 14.018 -66.142 1.00 95.50 274 ASP A O 1
ATOM 1982 N N . THR A 1 275 ? 61.241 15.358 -64.981 1.00 96.00 275 THR A N 1
ATOM 1983 C CA . THR A 1 275 ? 62.240 16.052 -64.147 1.00 96.00 275 THR A CA 1
ATOM 1984 C C . THR A 1 275 ? 62.127 15.640 -62.675 1.00 96.00 275 THR A C 1
ATOM 1986 O O . THR A 1 275 ? 61.044 15.637 -62.088 1.00 96.00 275 THR A O 1
ATOM 1989 N N . GLY A 1 276 ? 63.253 15.292 -62.039 1.00 96.38 276 GLY A N 1
ATOM 1990 C CA . GLY A 1 276 ? 63.278 14.897 -60.627 1.00 96.38 276 GLY A CA 1
ATOM 1991 C C . GLY A 1 276 ? 64.450 14.002 -60.220 1.00 96.38 276 GLY A C 1
ATOM 1992 O O . GLY A 1 276 ? 65.568 14.149 -60.710 1.00 96.38 276 GLY A O 1
ATOM 1993 N N . PHE A 1 277 ? 64.195 13.059 -59.310 1.00 95.94 277 PHE A N 1
ATOM 1994 C CA . PHE A 1 277 ? 65.181 12.106 -58.789 1.00 95.94 277 PHE A CA 1
ATOM 1995 C C . PHE A 1 277 ? 64.742 10.653 -59.000 1.00 95.94 277 PHE A C 1
ATOM 1997 O O . PHE A 1 277 ? 63.563 10.319 -58.859 1.00 95.94 277 PHE A O 1
ATOM 2004 N N . LYS A 1 278 ? 65.694 9.759 -59.288 1.00 94.69 278 LYS A N 1
ATOM 2005 C CA . LYS A 1 278 ? 65.436 8.335 -59.563 1.00 94.69 278 LYS A CA 1
ATOM 2006 C C . LYS A 1 278 ? 66.533 7.444 -58.980 1.00 94.69 278 LYS A C 1
ATOM 2008 O O . LYS A 1 278 ? 67.715 7.710 -59.161 1.00 94.69 278 LYS A O 1
ATOM 2013 N N . TRP A 1 279 ? 66.155 6.361 -58.309 1.00 93.44 279 TRP A N 1
ATOM 2014 C CA . TRP A 1 279 ? 67.088 5.309 -57.896 1.00 93.44 279 TRP A CA 1
ATOM 2015 C C . TRP A 1 279 ? 67.452 4.412 -59.091 1.00 93.44 279 TRP A C 1
ATOM 2017 O O . TRP A 1 279 ? 66.562 3.981 -59.829 1.00 93.44 279 TRP A O 1
ATOM 2027 N N . HIS A 1 280 ? 68.745 4.120 -59.271 1.00 88.94 280 HIS A N 1
ATOM 2028 C CA . HIS A 1 280 ? 69.246 3.253 -60.353 1.00 88.94 280 HIS A CA 1
ATOM 2029 C C . HIS A 1 280 ? 69.706 1.884 -59.846 1.00 88.94 280 HIS A C 1
ATOM 2031 O O . HIS A 1 280 ? 69.367 0.851 -60.420 1.00 88.94 280 HIS A O 1
ATOM 2037 N N . SER A 1 281 ? 70.514 1.897 -58.791 1.00 90.44 281 SER A N 1
ATOM 2038 C CA . SER A 1 281 ? 71.164 0.738 -58.188 1.00 90.44 281 SER A CA 1
ATOM 2039 C C . SER A 1 281 ? 71.461 1.043 -56.725 1.00 90.44 281 SER A C 1
ATOM 2041 O O . SER A 1 281 ? 71.327 2.187 -56.285 1.00 90.44 281 SER A O 1
ATOM 2043 N N . ASP A 1 282 ? 71.892 0.039 -55.961 1.00 90.12 282 ASP A N 1
ATOM 2044 C CA . ASP A 1 282 ? 72.351 0.286 -54.594 1.00 90.12 282 ASP A CA 1
ATOM 2045 C C . ASP A 1 282 ? 73.437 1.379 -54.565 1.00 90.12 282 ASP A C 1
ATOM 2047 O O . ASP A 1 282 ? 74.261 1.478 -55.477 1.00 90.12 282 ASP A O 1
ATOM 2051 N N . GLY A 1 283 ? 73.358 2.256 -53.565 1.00 88.19 283 GLY A N 1
ATOM 2052 C CA . GLY A 1 283 ? 74.223 3.427 -53.420 1.00 88.19 283 GLY A CA 1
ATOM 2053 C C . GLY A 1 283 ? 74.096 4.553 -54.464 1.00 88.19 283 GLY A C 1
ATOM 2054 O O . GLY A 1 283 ? 74.818 5.532 -54.303 1.00 88.19 283 GLY A O 1
ATOM 2055 N N . VAL A 1 284 ? 73.231 4.474 -55.494 1.00 89.56 284 VAL A N 1
ATOM 2056 C CA . VAL A 1 284 ? 73.202 5.457 -56.609 1.00 89.56 284 VAL A CA 1
ATOM 2057 C C . VAL A 1 284 ? 71.837 6.132 -56.806 1.00 89.56 284 VAL A C 1
ATOM 2059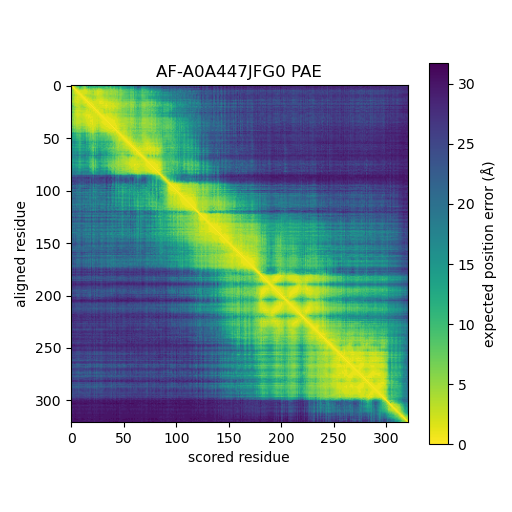 O O . VAL A 1 284 ? 70.836 5.488 -57.145 1.00 89.56 284 VAL A O 1
ATOM 2062 N N . LEU A 1 285 ? 71.825 7.466 -56.685 1.00 92.44 285 LEU A N 1
ATOM 2063 C CA . LEU A 1 285 ? 70.670 8.337 -56.937 1.00 92.44 285 LEU A CA 1
ATOM 2064 C C . LEU A 1 285 ? 70.932 9.242 -58.149 1.00 92.44 285 LEU A C 1
ATOM 2066 O O . LEU A 1 285 ? 71.829 10.079 -58.111 1.00 92.44 285 LEU A O 1
ATOM 2070 N N . GLY A 1 286 ? 70.141 9.101 -59.211 1.00 91.88 286 GLY A N 1
ATOM 2071 C CA . GLY A 1 286 ? 70.199 9.936 -60.410 1.00 91.88 286 GLY A CA 1
ATOM 2072 C C . GLY A 1 286 ? 69.343 11.198 -60.303 1.00 91.88 286 GLY A C 1
ATOM 2073 O O .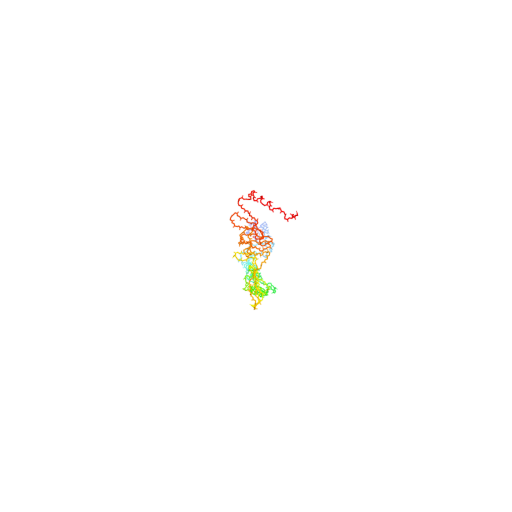 GLY A 1 286 ? 68.279 11.192 -59.678 1.00 91.88 286 GLY A O 1
ATOM 2074 N N . ILE A 1 287 ? 69.806 12.264 -60.953 1.00 94.50 287 ILE A N 1
ATOM 2075 C CA . ILE A 1 287 ? 69.125 13.554 -61.108 1.00 94.50 287 ILE A CA 1
ATOM 2076 C C . ILE A 1 287 ? 68.704 13.682 -62.573 1.00 94.50 287 ILE A C 1
ATOM 2078 O O . ILE A 1 287 ? 69.529 13.483 -63.466 1.00 94.50 287 ILE A O 1
ATOM 2082 N N . TYR A 1 288 ? 67.440 14.011 -62.817 1.00 94.50 288 TYR A N 1
ATOM 2083 C CA . TYR A 1 288 ? 66.811 14.033 -64.136 1.00 94.50 288 TYR A CA 1
ATOM 2084 C C . TYR A 1 288 ? 66.180 15.388 -64.452 1.00 94.50 288 TYR A C 1
ATOM 2086 O O . TYR A 1 288 ? 65.618 16.026 -63.563 1.00 94.50 288 TYR A O 1
ATOM 2094 N N . ALA A 1 289 ? 66.215 15.777 -65.726 1.00 95.31 289 ALA A N 1
ATOM 2095 C CA . ALA A 1 289 ? 65.418 16.863 -66.289 1.00 95.31 289 ALA A CA 1
ATOM 2096 C C . ALA A 1 289 ? 65.053 16.541 -67.745 1.00 95.31 289 ALA A C 1
ATOM 2098 O O . ALA A 1 289 ? 65.937 16.141 -68.505 1.00 95.31 289 ALA A O 1
ATOM 2099 N N . ASN A 1 290 ? 63.789 16.726 -68.148 1.00 94.06 290 ASN A N 1
ATOM 2100 C CA . ASN A 1 290 ? 63.313 16.419 -69.512 1.00 94.06 290 ASN A CA 1
ATOM 2101 C C . ASN A 1 290 ? 63.699 14.984 -69.955 1.00 94.06 290 ASN A C 1
ATOM 2103 O O . ASN A 1 290 ? 64.274 14.776 -71.027 1.00 94.06 290 ASN A O 1
ATOM 2107 N N . ASN A 1 291 ? 63.497 14.001 -69.064 1.00 93.88 291 ASN A N 1
ATOM 2108 C CA . ASN A 1 291 ? 63.856 12.578 -69.207 1.00 93.88 291 ASN A CA 1
ATOM 2109 C C . ASN A 1 291 ? 65.366 12.278 -69.369 1.00 93.88 291 ASN A C 1
ATOM 2111 O O . ASN A 1 291 ? 65.773 11.115 -69.409 1.00 93.88 291 ASN A O 1
ATOM 2115 N N . ALA A 1 292 ? 66.227 13.296 -69.418 1.00 92.94 292 ALA A N 1
ATOM 2116 C CA . ALA A 1 292 ? 67.674 13.141 -69.470 1.00 92.94 292 ALA A CA 1
ATOM 2117 C C . ALA A 1 292 ? 68.269 13.095 -68.057 1.00 92.94 292 ALA A C 1
ATOM 2119 O O . ALA A 1 292 ? 67.954 13.930 -67.208 1.00 92.94 292 ALA A O 1
ATOM 2120 N N . GLN A 1 293 ? 69.177 12.149 -67.806 1.00 92.69 293 GLN A N 1
ATOM 2121 C CA . GLN A 1 293 ? 69.943 12.115 -66.562 1.00 92.69 293 GLN A CA 1
ATOM 2122 C C . GLN A 1 293 ? 71.030 13.202 -66.604 1.00 92.69 293 GLN A C 1
ATOM 2124 O O . GLN A 1 293 ? 72.036 13.059 -67.298 1.00 92.69 293 GLN A O 1
ATOM 2129 N N . VAL A 1 294 ? 70.825 14.286 -65.856 1.00 91.00 294 VAL A N 1
ATOM 2130 C CA . VAL A 1 294 ? 71.725 15.453 -65.788 1.00 91.00 294 VAL A CA 1
ATOM 2131 C C . VAL A 1 294 ? 72.776 15.350 -64.676 1.00 91.00 294 VAL A C 1
ATOM 2133 O O . VAL A 1 294 ? 73.714 16.141 -64.638 1.00 91.00 294 VAL A O 1
ATOM 2136 N N . GLY A 1 295 ? 72.653 14.369 -63.777 1.00 86.56 295 GLY A N 1
ATOM 2137 C CA . GLY A 1 295 ? 73.642 14.102 -62.732 1.00 86.56 295 GLY A CA 1
ATOM 2138 C C . GLY A 1 295 ? 73.356 12.828 -61.937 1.00 86.56 295 GLY A C 1
ATOM 2139 O O . GLY A 1 295 ? 72.385 12.113 -62.195 1.00 86.56 295 GLY A O 1
ATOM 2140 N N . TYR A 1 296 ? 74.209 12.535 -60.957 1.00 87.94 296 TYR A N 1
ATOM 2141 C CA . TYR A 1 296 ? 73.971 11.509 -59.942 1.00 87.94 296 TYR A CA 1
ATOM 2142 C C . TYR A 1 296 ? 74.809 11.759 -58.682 1.00 87.94 296 TYR A C 1
ATOM 2144 O O . TYR A 1 296 ? 75.755 12.545 -58.695 1.00 87.94 296 TYR A O 1
ATOM 2152 N N . ILE A 1 297 ? 74.448 11.061 -57.607 1.00 86.38 297 ILE A N 1
ATOM 2153 C CA . ILE A 1 297 ? 75.174 10.973 -56.340 1.00 86.38 297 ILE A CA 1
ATOM 2154 C C . ILE A 1 297 ? 75.483 9.491 -56.093 1.00 86.38 297 ILE A C 1
ATOM 2156 O O . ILE A 1 297 ? 74.586 8.655 -56.240 1.00 86.38 297 ILE A O 1
ATOM 2160 N N . ASP A 1 298 ? 76.724 9.176 -55.712 1.00 85.44 298 ASP A N 1
ATOM 2161 C CA . ASP A 1 298 ? 77.145 7.837 -55.280 1.00 85.44 298 ASP A CA 1
ATOM 2162 C C . ASP A 1 298 ? 77.967 7.856 -53.971 1.00 85.44 298 ASP A C 1
ATOM 2164 O O . ASP A 1 298 ? 78.267 8.916 -53.410 1.00 85.44 298 ASP A O 1
ATOM 2168 N N . ILE A 1 299 ? 78.310 6.664 -53.471 1.00 76.94 299 ILE A N 1
ATOM 2169 C CA . ILE A 1 299 ? 79.020 6.433 -52.198 1.00 76.94 299 ILE A CA 1
ATOM 2170 C C . ILE A 1 299 ? 80.462 6.971 -52.138 1.00 76.94 299 ILE A C 1
ATOM 2172 O O . ILE A 1 299 ? 81.027 7.062 -51.049 1.00 76.94 299 ILE A O 1
ATOM 2176 N N . SER A 1 300 ? 81.058 7.344 -53.270 1.00 76.38 300 SER A N 1
ATOM 2177 C CA . SER A 1 300 ? 82.371 8.005 -53.352 1.00 76.38 300 SER A CA 1
ATOM 2178 C C . SER A 1 300 ? 82.299 9.475 -52.925 1.00 76.38 300 SER A C 1
ATOM 2180 O O . SER A 1 300 ? 83.330 10.097 -52.659 1.00 76.38 300 SER A O 1
ATOM 2182 N N . GLY A 1 301 ? 81.084 10.038 -52.890 1.00 61.78 301 GLY A N 1
ATOM 2183 C CA . GLY A 1 301 ? 80.843 11.474 -52.836 1.00 61.78 301 GLY A CA 1
ATOM 2184 C C . GLY A 1 301 ? 81.224 12.172 -54.146 1.00 61.78 301 GLY A C 1
ATOM 2185 O O . GLY A 1 301 ? 81.811 11.580 -55.051 1.00 61.78 301 GLY A O 1
ATOM 2186 N N . TYR A 1 302 ? 80.920 13.467 -54.249 1.00 59.91 302 TYR A N 1
ATOM 2187 C CA . TYR A 1 302 ? 81.454 14.274 -55.344 1.00 59.91 302 TYR A CA 1
ATOM 2188 C C . TYR A 1 302 ? 82.973 14.385 -55.191 1.00 59.91 302 TYR A C 1
ATOM 2190 O O . TYR A 1 302 ? 83.474 15.132 -54.346 1.00 59.91 302 TYR A O 1
ATOM 2198 N N . THR A 1 303 ? 83.720 13.670 -56.030 1.00 54.78 303 THR A N 1
ATOM 2199 C CA . THR A 1 303 ? 85.162 13.889 -56.143 1.00 54.78 303 THR A CA 1
ATOM 2200 C C . THR A 1 303 ? 85.416 15.330 -56.594 1.00 54.78 303 THR A C 1
ATOM 2202 O O . THR A 1 303 ? 84.609 15.924 -57.314 1.00 54.78 303 THR A O 1
ATOM 2205 N N . CYS A 1 304 ? 86.553 15.912 -56.199 1.00 50.22 304 CYS A N 1
ATOM 2206 C CA . CYS A 1 304 ? 86.876 17.316 -56.501 1.00 50.22 304 CYS A CA 1
ATOM 2207 C C . CYS A 1 304 ? 86.766 17.647 -58.011 1.00 50.22 304 CYS A C 1
ATOM 2209 O O . CYS A 1 304 ? 86.346 18.738 -58.393 1.00 50.22 304 CYS A O 1
ATOM 2211 N N . TRP A 1 305 ? 87.039 16.660 -58.873 1.00 52.62 305 TRP A N 1
ATOM 2212 C CA . TRP A 1 305 ? 86.871 16.739 -60.327 1.00 52.62 305 TRP A CA 1
ATOM 2213 C C . TRP A 1 305 ? 85.414 16.890 -60.799 1.00 52.62 305 TRP A C 1
ATOM 2215 O O . TRP A 1 305 ? 85.157 17.645 -61.735 1.00 52.62 305 TRP A O 1
ATOM 2225 N N . GLN A 1 306 ? 84.451 16.215 -60.163 1.00 56.34 306 GLN A N 1
ATOM 2226 C CA . GLN A 1 306 ? 83.029 16.319 -60.525 1.00 56.34 306 GLN A CA 1
ATOM 2227 C C . GLN A 1 306 ? 82.450 17.690 -60.145 1.00 56.34 306 GLN A C 1
ATOM 2229 O O . GLN A 1 306 ? 81.679 18.261 -60.914 1.00 56.34 306 GLN A O 1
ATOM 2234 N N . ILE A 1 307 ? 82.883 18.264 -59.015 1.00 57.25 307 ILE A N 1
ATOM 2235 C CA . ILE A 1 307 ? 82.530 19.641 -58.622 1.00 57.25 307 ILE A CA 1
ATOM 2236 C C . ILE A 1 307 ? 83.087 20.647 -59.642 1.00 57.25 307 ILE A C 1
ATOM 2238 O O . ILE A 1 307 ? 82.395 21.586 -60.035 1.00 57.25 307 ILE A O 1
ATOM 2242 N N . PHE A 1 308 ? 84.318 20.428 -60.118 1.00 55.38 308 PHE A N 1
ATOM 2243 C CA . PHE A 1 308 ? 84.949 21.286 -61.121 1.00 55.38 308 PHE A CA 1
ATOM 2244 C C . PHE A 1 308 ? 84.200 21.265 -62.464 1.00 55.38 308 PHE A C 1
ATOM 2246 O O . PHE A 1 308 ? 83.980 22.319 -63.058 1.00 55.38 308 PHE A O 1
ATOM 2253 N N . ALA A 1 309 ? 83.740 20.091 -62.912 1.00 57.75 309 ALA A N 1
ATOM 2254 C CA . ALA A 1 309 ? 82.899 19.975 -64.105 1.00 57.75 309 ALA A CA 1
ATOM 2255 C C . ALA A 1 309 ? 81.573 20.745 -63.952 1.00 57.75 309 ALA A C 1
ATOM 2257 O O . ALA A 1 309 ? 81.209 21.509 -64.844 1.00 57.75 309 ALA A O 1
ATOM 2258 N N . LEU A 1 310 ? 80.902 20.617 -62.799 1.00 55.88 310 LEU A N 1
ATOM 2259 C CA . LEU A 1 310 ? 79.645 21.318 -62.508 1.00 55.88 310 LEU A CA 1
ATOM 2260 C C . LEU A 1 310 ? 79.800 22.851 -62.547 1.00 55.88 310 LEU A C 1
ATOM 2262 O O . LEU A 1 310 ? 78.922 23.553 -63.046 1.00 55.88 310 LEU A O 1
ATOM 2266 N N . LEU A 1 311 ? 80.932 23.369 -62.057 1.00 56.31 311 LEU A N 1
ATOM 2267 C CA . LEU A 1 311 ? 81.264 24.797 -62.103 1.00 56.31 311 LEU A CA 1
ATOM 2268 C C . LEU A 1 311 ? 81.522 25.293 -63.534 1.00 56.31 311 LEU A C 1
ATOM 2270 O O . LEU A 1 311 ? 81.038 26.362 -63.899 1.00 56.31 311 LEU A O 1
ATOM 2274 N N . VAL A 1 312 ? 82.231 24.516 -64.360 1.00 57.22 312 VAL A N 1
ATOM 2275 C CA . VAL A 1 312 ? 82.495 24.862 -65.772 1.00 57.22 312 VAL A CA 1
ATOM 2276 C C . VAL A 1 312 ? 81.211 24.855 -66.614 1.00 57.22 312 VAL A C 1
ATOM 2278 O O . VAL A 1 312 ? 81.089 25.648 -67.546 1.00 57.22 312 VAL A O 1
ATOM 2281 N N . SER A 1 313 ? 80.218 24.029 -66.269 1.00 54.44 313 SER A N 1
ATOM 2282 C CA . SER A 1 313 ? 78.895 24.040 -66.912 1.00 54.44 313 SER A CA 1
ATOM 2283 C C . SER A 1 313 ? 78.034 25.269 -66.581 1.00 54.44 313 SER A C 1
ATOM 2285 O O . SER A 1 313 ? 77.026 25.485 -67.248 1.00 54.44 313 SER A O 1
ATOM 2287 N N . CYS A 1 314 ? 78.401 26.083 -65.585 1.00 47.69 314 CYS A N 1
ATOM 2288 C CA . CYS A 1 314 ? 77.570 27.178 -65.070 1.00 47.69 314 CYS A CA 1
ATOM 2289 C C . CYS A 1 314 ? 77.849 28.547 -65.735 1.00 47.69 314 CYS A C 1
ATOM 2291 O O . CYS A 1 314 ? 77.689 29.600 -65.116 1.00 47.69 314 CYS A O 1
ATOM 2293 N N . VAL A 1 315 ? 78.278 28.552 -67.002 1.00 46.12 315 VAL A N 1
ATOM 2294 C CA . VAL A 1 315 ? 78.409 29.779 -67.809 1.00 46.12 315 VAL A CA 1
ATOM 2295 C C . VAL A 1 315 ? 77.073 30.051 -68.518 1.00 46.12 315 VAL A C 1
ATOM 2297 O O . VAL A 1 315 ? 76.640 29.213 -69.313 1.00 46.12 315 VAL A O 1
ATOM 2300 N N . PRO A 1 316 ? 76.395 31.191 -68.274 1.00 44.81 316 PRO A N 1
ATOM 2301 C CA . PRO A 1 316 ? 75.121 31.490 -68.924 1.00 44.81 316 PRO A CA 1
ATOM 2302 C C . PRO A 1 316 ? 75.305 31.693 -70.433 1.00 44.81 316 PRO A C 1
ATOM 2304 O O . PRO A 1 316 ? 76.205 32.404 -70.880 1.00 44.81 316 PRO A O 1
ATOM 2307 N N . ALA A 1 317 ? 74.420 31.097 -71.234 1.00 54.19 317 ALA A N 1
ATOM 2308 C CA . ALA A 1 317 ? 74.479 31.121 -72.698 1.00 54.19 317 ALA A CA 1
ATOM 2309 C C . ALA A 1 317 ? 73.978 32.451 -73.312 1.00 54.19 317 ALA A C 1
ATOM 2311 O O . ALA A 1 317 ? 73.176 32.451 -74.245 1.00 54.19 317 ALA A O 1
ATOM 2312 N N . THR A 1 318 ? 74.435 33.589 -72.781 1.00 51.66 318 THR A N 1
ATOM 2313 C CA . THR A 1 318 ? 73.985 34.939 -73.163 1.00 51.66 318 THR A CA 1
ATOM 2314 C C . THR A 1 318 ? 75.136 35.922 -73.380 1.00 51.66 318 THR A C 1
ATOM 2316 O O . THR A 1 318 ? 75.052 37.062 -72.945 1.00 51.66 318 THR A O 1
ATOM 2319 N N . GLU A 1 319 ? 76.189 35.509 -74.088 1.00 44.41 319 GLU A N 1
ATOM 2320 C CA . GLU A 1 319 ? 77.082 36.447 -74.785 1.00 44.41 319 GLU A CA 1
ATOM 2321 C C . GLU A 1 319 ? 77.734 35.770 -76.006 1.00 44.41 319 GLU A C 1
ATOM 2323 O O . GLU A 1 319 ? 78.586 34.888 -75.894 1.00 44.41 319 GLU A O 1
ATOM 2328 N N . LYS A 1 320 ? 77.274 36.157 -77.203 1.00 43.47 320 LYS A N 1
ATOM 2329 C CA . LYS A 1 320 ? 77.885 35.837 -78.502 1.00 43.47 320 LYS A CA 1
ATOM 2330 C C . LYS A 1 320 ? 77.802 37.065 -79.409 1.00 43.47 320 LYS A C 1
ATOM 2332 O O . LYS A 1 320 ? 76.828 37.216 -80.144 1.00 43.47 320 LYS A O 1
ATOM 2337 N N . HIS A 1 321 ? 78.839 37.892 -79.364 1.00 42.88 321 HIS A N 1
ATOM 2338 C CA . HIS A 1 321 ? 79.177 38.891 -80.375 1.00 42.88 321 HIS A CA 1
ATOM 2339 C C . HIS A 1 321 ? 80.700 39.005 -80.474 1.00 42.88 321 HIS A C 1
ATOM 2341 O O . HIS A 1 321 ? 81.350 38.878 -79.414 1.00 42.88 321 HIS A O 1
#

Organism: NCBI:txid1962639

Sequence (321 aa):
MISLEDASLTKKGIVKLSSATDSDSEALAATPKAVKTVMGEVRTKASLDSPAFTGTPTTPTPPGDAKGLQTTNAEFVRKLIAALVGSVLEPLDTLQELADALGNDPNFATTVLNKLAGKQPLDETLTALSGKSVDGLIEYVGLRETISRAADALQKSQNGGDIPDKDLFVRRIGAARAFDGAVIEVMGVRGAMTIRVTTPTTTSGGGVASAQFTYIDNGDGYSPGWRRDYNTVNQPSAGEMGALSVNGGRLNGSLGIGTDNALGGNSIVFGDNDTGFKWHSDGVLGIYANNAQVGYIDISGYTCWQIFALLVSCVPATEKH

pLDDT: mean 84.56, std 12.06, range [42.88, 96.44]

Foldseek 3Di:
DDDFDQDDPPDDGHAAADDDLPDPDPRHHYDPNSVVVVVVVVVVDADPPPGDDDDDDDDDADDQPDDDPDDHDPVSVLVVCCVVAVRDVPPDPVVVVVCVVLPVDPCSVVVVVVVCVVDDPPDPVSVCVPPDDPVSNCVVVVVPVVVVVVVPDQDVVCVCVVPPDPPVVCVVVVHDDDDDFKDWDWADDPFWIKIKIAGDQDDDPPDDHRWIKIWGGGGDPDDIDIDIDDDPVRHDDCVRVVHADPVGDDDQKEAEDVEDAPLIDDWYDYDYNQAGWDDDDPQKIFGTDPVDGPDIAGPVGCDPVNVVVVVVVPDDPPDDD

Solvent-accessible surface area (backbone atoms only — not comparable to full-atom values): 20064 Å² total; per-residue (Å²): 139,84,85,86,53,67,49,54,102,88,42,92,48,51,76,52,78,36,66,58,81,79,66,91,47,90,78,39,49,72,34,75,67,17,56,50,51,54,58,54,55,59,75,73,55,75,57,88,74,85,56,84,82,69,89,83,81,85,66,78,72,59,62,98,80,73,83,71,94,68,75,78,45,72,67,46,52,52,52,53,45,33,71,72,29,93,61,22,93,48,81,44,64,66,51,46,54,54,30,55,77,53,68,63,44,95,48,41,69,60,54,53,49,50,66,49,68,76,48,80,70,98,42,73,66,59,58,62,52,76,84,41,53,73,68,52,45,33,54,74,72,61,40,55,63,58,53,53,60,55,70,79,43,85,51,75,94,51,75,56,67,80,49,88,54,60,65,63,48,33,62,73,74,72,52,77,82,90,78,83,63,65,50,76,48,79,48,77,49,100,66,33,30,39,38,39,38,41,36,28,82,66,66,91,80,82,58,79,44,53,42,38,36,42,32,47,34,82,26,93,95,58,85,61,51,79,44,74,62,68,47,98,82,37,60,78,50,53,77,82,69,71,49,83,49,93,89,54,78,84,80,93,59,44,44,46,48,92,37,62,46,71,72,42,58,60,25,43,23,48,83,43,36,33,19,36,40,35,61,80,53,90,69,32,43,36,30,33,46,84,70,39,77,79,48,69,50,48,88,82,52,83,47,74,66,57,53,51,51,58,57,69,68,68,64,77,97,80,83,88,130

Radius of gyration: 80.59 Å; Cα contacts (8 Å, |Δi|>4): 317; chains: 1; bounding box: 144×59×233 Å

Nearest PDB structures (foldseek):
  8ju3-assembly1_A  TM=3.883E-01  e=1.959E-07  Escherichia phage Mu
  2cko-assembly1_A  TM=5.160E-01  e=1.668E+00  Homo sapiens
  5gao-assembly1_m  TM=3.063E-01  e=3.363E+00  Saccharomyces cerevisiae
  7emf-assembly1_Q  TM=2.205E-01  e=5.064E+00  Homo sapiens

Secondary structure (DSSP, 8-state):
-----B--SSS--B-EEE--SS---TTEEEPHHHHHHHHHHHTTSPPSSS----S----PPPPTT--SS----HHHHHHHHHHHTBTBSSTTHHHHHHHHHTTT-TTHHHHHHHHHHTSPPS-HHHHHHHT--HHHHHHHTTHHHHHHHHHTS--GGGTTTT-S-HHHHHHHTTPPPPPPS-EEEEEEETTEEEEEEE--S--SSS---S-EEEEEE-STT---EEEE---SSSPPPHHHHTPPPTT-----S-EEESS--SS-SSEEEESSSS-EEEEEETTEEEEEETTEEEEEE-TT---HHHHHHHHHT---S----